Protein AF-A0A352JEB4-F1 (afdb_monomer_lite)

Secondary structure (DSSP, 8-state):
-----HHHHHHHHHHHHHHHHHHHHHHHHHHHHHHHHHHHHTTS--HHHHHHHHHHHHHHHHHHHHHHHHHHHHHHHHHHHHHHHHHHHHHHHHHHHSSPP------PPP--------S-TTSHHHH-S-------TTS-HHHHHHHHHHHHHHHS-EEEEEE-TT--HHHHHTT-EEE--HHHHHHHHHHHHHHHHHHHHHHHTT----SEEEEEE-SGGGGGGG-S-GGGT---

pLDDT: mean 72.13, std 14.1, range [32.28, 93.31]

Sequence (236 aa):
MVSFTRDTFHNSQILLSDKVIRYASWSSHAIFGSAIALSLASFIPSHWTSKLVNATIAPLLFVVSNRLDRLALYAEGYGSISEAQSHIQYRNWLDASLQPPKKEVAIAQPEIVETPNYYDWGNISDEAVGFLICGNSGSAKSSLATWLAGHLSQSNPMAVIALDPHFNDCWKLANIKSIGKIEQIEAALNWLLGELDARCDRKGEGKPIGDHLFIICDELNASLERFKDRNVVEST

Radius of gyration: 27.94 Å; chains: 1; bounding box: 59×66×68 Å

Foldseek 3Di:
DDDQDPVNLVVLVVVLVVLCVVLVVVLVVLVVVLVVLVVVLVVDPDPVSVVVSCVVSVVSVVVSVVSVVVSVVSCVVCPVVVVVVVVVVVVVVVVVVPDDDPPPDPDPDPDPPPPPPVDPLLCCLVVDPDDDQDDDPPPCSVVVVLVNVVSNCVVFPAQEEEEALVPDCSCVVSVHHYDNDLVVSLVVLVVVVVLVVVLVVCVVVVHDSDGHYHYHYPPCVVSQVPDPDNCSVPVD

Structure (mmCIF, N/CA/C/O backbone):
data_AF-A0A352JEB4-F1
#
_entry.id   AF-A0A352JEB4-F1
#
loop_
_atom_site.group_PDB
_atom_site.id
_atom_site.type_symbol
_atom_site.label_atom_id
_atom_site.label_alt_id
_atom_site.label_comp_id
_atom_site.label_asym_id
_atom_site.label_entity_id
_atom_site.label_seq_id
_atom_site.pdbx_PDB_ins_code
_atom_site.Cartn_x
_atom_site.Cartn_y
_atom_site.Cartn_z
_atom_site.occupancy
_atom_site.B_iso_or_equiv
_atom_site.auth_seq_id
_atom_site.auth_comp_id
_atom_site.auth_asym_id
_atom_site.auth_atom_id
_atom_site.pdbx_PDB_model_num
ATOM 1 N N . MET A 1 1 ? 35.151 -21.783 7.419 1.00 32.28 1 MET A N 1
ATOM 2 C CA . MET A 1 1 ? 33.774 -22.275 7.221 1.00 32.28 1 MET A CA 1
ATOM 3 C C . MET A 1 1 ? 32.851 -21.245 7.854 1.00 32.28 1 MET A C 1
ATOM 5 O O . MET A 1 1 ? 32.839 -21.137 9.072 1.00 32.28 1 MET A O 1
ATOM 9 N N . VAL A 1 2 ? 32.232 -20.375 7.053 1.00 39.56 2 VAL A N 1
ATOM 10 C CA . VAL A 1 2 ? 31.335 -19.327 7.571 1.00 39.56 2 VAL A CA 1
ATOM 11 C C . VAL A 1 2 ? 29.958 -19.964 7.726 1.00 39.56 2 VAL A C 1
ATOM 13 O O . VAL A 1 2 ? 29.388 -20.428 6.744 1.00 39.56 2 VAL A O 1
ATOM 16 N N . SER A 1 3 ? 29.475 -20.076 8.962 1.00 35.38 3 SER A N 1
ATOM 17 C CA . SER A 1 3 ? 28.132 -20.586 9.247 1.00 35.38 3 SER A CA 1
ATOM 18 C C . SER A 1 3 ? 27.128 -19.463 9.002 1.00 35.38 3 SER A C 1
ATOM 20 O O . SER A 1 3 ? 27.145 -18.459 9.714 1.00 35.38 3 SER A O 1
ATOM 22 N N . PHE A 1 4 ? 26.295 -19.606 7.973 1.00 41.00 4 PHE A N 1
ATOM 23 C CA . PHE A 1 4 ? 25.213 -18.669 7.686 1.00 41.00 4 PHE A CA 1
ATOM 24 C C . PHE A 1 4 ? 23.949 -19.122 8.430 1.00 41.00 4 PHE A C 1
ATOM 26 O O . PHE A 1 4 ? 23.370 -20.163 8.128 1.00 41.00 4 PHE A O 1
ATOM 33 N N . THR A 1 5 ? 23.529 -18.349 9.429 1.00 48.03 5 THR A N 1
ATOM 34 C CA . THR A 1 5 ? 22.202 -18.448 10.057 1.00 48.03 5 THR A CA 1
ATOM 35 C C . THR A 1 5 ? 21.096 -18.067 9.060 1.00 48.03 5 THR A C 1
ATOM 37 O O . THR A 1 5 ? 21.354 -17.382 8.071 1.00 48.03 5 THR A O 1
ATOM 40 N N . ARG A 1 6 ? 19.843 -18.472 9.314 1.00 48.34 6 ARG A N 1
ATOM 41 C CA . ARG A 1 6 ? 18.689 -18.209 8.428 1.00 48.34 6 ARG A CA 1
ATOM 42 C C . ARG A 1 6 ? 18.573 -16.730 8.010 1.00 48.34 6 ARG A C 1
ATOM 44 O O . ARG A 1 6 ? 18.382 -16.448 6.830 1.00 48.34 6 ARG A O 1
ATOM 51 N N . ASP A 1 7 ? 18.815 -15.799 8.931 1.00 47.25 7 ASP A N 1
ATOM 52 C CA . ASP A 1 7 ? 18.762 -14.353 8.658 1.00 47.25 7 ASP A CA 1
ATOM 53 C C . ASP A 1 7 ? 19.943 -13.853 7.813 1.00 47.25 7 ASP A C 1
ATOM 55 O O . ASP A 1 7 ? 19.796 -12.975 6.961 1.00 47.25 7 ASP A O 1
ATOM 59 N N . THR A 1 8 ? 21.129 -14.440 7.990 1.00 47.59 8 THR A N 1
ATOM 60 C CA . THR A 1 8 ? 22.311 -14.076 7.189 1.00 47.59 8 THR A CA 1
ATOM 61 C C . THR A 1 8 ? 22.254 -14.668 5.781 1.00 47.59 8 THR A C 1
ATOM 63 O O . THR A 1 8 ? 22.786 -14.068 4.846 1.00 47.59 8 THR A O 1
ATOM 66 N N . PHE A 1 9 ? 21.549 -15.786 5.590 1.00 50.25 9 PHE A N 1
ATOM 67 C CA . PHE A 1 9 ? 21.306 -16.379 4.276 1.00 50.25 9 PHE A CA 1
ATOM 68 C C . PHE A 1 9 ? 20.338 -15.542 3.424 1.00 50.25 9 PHE A C 1
ATOM 70 O O . PHE A 1 9 ? 20.635 -15.236 2.271 1.00 50.25 9 PHE A O 1
ATOM 77 N N . HIS A 1 10 ? 19.216 -15.091 3.994 1.00 52.16 10 HIS A N 1
ATOM 78 C CA . HIS A 1 10 ? 18.261 -14.256 3.258 1.00 52.16 10 HIS A CA 1
ATOM 79 C C . HIS A 1 10 ? 18.851 -12.886 2.890 1.00 52.16 10 HIS A C 1
ATOM 81 O O . HIS A 1 10 ? 18.748 -12.462 1.739 1.00 52.16 10 HIS A O 1
ATOM 87 N N . ASN A 1 11 ? 19.558 -12.235 3.820 1.00 50.84 11 ASN A N 1
ATOM 88 C CA . ASN A 1 11 ? 20.219 -10.955 3.550 1.00 50.84 11 ASN A CA 1
ATOM 89 C C . ASN A 1 11 ? 21.312 -11.070 2.480 1.00 50.84 11 ASN A C 1
ATOM 91 O O . ASN A 1 11 ? 21.471 -10.172 1.654 1.00 50.84 11 ASN A O 1
ATOM 95 N N . SER A 1 12 ? 22.052 -12.178 2.453 1.00 52.31 12 SER A N 1
ATOM 96 C CA . SER A 1 12 ? 23.093 -12.391 1.447 1.00 52.31 12 SER A CA 1
ATOM 97 C C . SER A 1 12 ? 22.532 -12.726 0.061 1.00 52.31 12 SER A C 1
ATOM 99 O O . SER A 1 12 ? 23.064 -12.218 -0.925 1.00 52.31 12 SER A O 1
ATOM 101 N N . GLN A 1 13 ? 21.418 -13.462 -0.035 1.00 58.03 13 GLN A N 1
ATOM 102 C CA . GLN A 1 13 ? 20.702 -13.664 -1.302 1.00 58.03 13 GLN A CA 1
ATOM 103 C C . GLN A 1 13 ? 20.102 -12.365 -1.855 1.00 58.03 13 GLN A C 1
ATOM 105 O O . GLN A 1 13 ? 20.226 -12.106 -3.052 1.00 58.03 13 GLN A O 1
ATOM 110 N N . ILE A 1 14 ? 19.509 -11.525 -0.998 1.00 55.69 14 ILE A N 1
ATOM 111 C CA . ILE A 1 14 ? 18.975 -10.215 -1.402 1.00 55.69 14 ILE A CA 1
ATOM 112 C C . ILE A 1 14 ? 20.111 -9.333 -1.920 1.00 55.69 14 ILE A C 1
ATOM 114 O O . ILE A 1 14 ? 20.025 -8.821 -3.031 1.00 55.69 14 ILE A O 1
ATOM 118 N N . LEU A 1 15 ? 21.221 -9.228 -1.180 1.00 56.16 15 LEU A N 1
ATOM 119 C CA . LEU A 1 15 ? 22.397 -8.459 -1.601 1.00 56.16 15 LEU A CA 1
ATOM 120 C C . LEU A 1 15 ? 23.016 -8.977 -2.904 1.00 56.16 15 LEU A C 1
ATOM 122 O O . LEU A 1 15 ? 23.561 -8.185 -3.677 1.00 56.16 15 LEU A O 1
ATOM 126 N N . LEU A 1 16 ? 22.957 -10.286 -3.150 1.00 61.88 16 LEU A N 1
ATOM 127 C CA . LEU A 1 16 ? 23.446 -10.884 -4.385 1.00 61.88 16 LEU A CA 1
ATOM 128 C C . LEU A 1 16 ? 22.520 -10.570 -5.560 1.00 61.88 16 LEU A C 1
ATOM 130 O O . LEU A 1 16 ? 23.010 -10.114 -6.588 1.00 61.88 16 LEU A O 1
ATOM 134 N N . SER A 1 17 ? 21.204 -10.716 -5.386 1.00 61.94 17 SER A N 1
ATOM 135 C CA . SER A 1 17 ? 20.195 -10.326 -6.380 1.00 61.94 17 SER A CA 1
ATOM 136 C C . SER A 1 17 ? 20.317 -8.845 -6.747 1.00 61.94 17 SER A C 1
ATOM 138 O O . SER A 1 17 ? 20.396 -8.494 -7.922 1.00 61.94 17 SER A O 1
ATOM 140 N N . ASP A 1 18 ? 20.439 -7.974 -5.746 1.00 59.00 18 ASP A N 1
ATOM 141 C CA . ASP A 1 18 ? 20.546 -6.528 -5.935 1.00 59.00 18 ASP A CA 1
ATOM 142 C C . ASP A 1 18 ? 21.834 -6.127 -6.662 1.00 59.00 18 ASP A C 1
ATOM 144 O O . ASP A 1 18 ? 21.826 -5.282 -7.562 1.00 59.00 18 ASP A O 1
ATOM 148 N N . LYS A 1 19 ? 22.963 -6.754 -6.303 1.00 63.53 19 LYS A N 1
ATOM 149 C CA . LYS A 1 19 ? 24.231 -6.550 -7.012 1.00 63.53 19 LYS A CA 1
ATOM 150 C C . LYS A 1 19 ? 24.129 -7.056 -8.447 1.00 63.53 19 LYS A C 1
ATOM 152 O O . LYS A 1 19 ? 24.504 -6.320 -9.355 1.00 63.53 19 LYS A O 1
ATOM 157 N N . VAL A 1 20 ? 23.598 -8.258 -8.668 1.00 66.31 20 VAL A N 1
ATOM 158 C CA . VAL A 1 20 ? 23.432 -8.844 -10.008 1.00 66.31 20 VAL A CA 1
ATOM 159 C C . VAL A 1 20 ? 22.584 -7.938 -10.899 1.00 66.31 20 VAL A C 1
ATOM 161 O O . VAL A 1 20 ? 23.016 -7.635 -12.007 1.00 66.31 20 VAL A O 1
ATOM 164 N N . ILE A 1 21 ? 21.453 -7.418 -10.413 1.00 60.81 21 ILE A N 1
ATOM 165 C CA . ILE A 1 21 ? 20.590 -6.501 -11.175 1.00 60.81 21 ILE A CA 1
ATOM 166 C C . ILE A 1 21 ? 21.334 -5.208 -11.533 1.00 60.81 21 ILE A C 1
ATOM 168 O O . ILE A 1 21 ? 21.338 -4.794 -12.696 1.00 60.81 21 ILE A O 1
ATOM 172 N N . ARG A 1 22 ? 22.020 -4.581 -10.566 1.00 66.06 22 ARG A N 1
ATOM 173 C CA . ARG A 1 22 ? 22.788 -3.347 -10.816 1.00 66.06 22 ARG A CA 1
ATOM 174 C C . ARG A 1 22 ? 23.898 -3.562 -11.840 1.00 66.06 22 ARG A C 1
ATOM 176 O O . ARG A 1 22 ? 24.074 -2.741 -12.740 1.00 66.06 22 ARG A O 1
ATOM 183 N N . TYR A 1 23 ? 24.642 -4.657 -11.727 1.00 68.00 23 TYR A N 1
ATOM 184 C CA . TYR A 1 23 ? 25.730 -4.955 -12.650 1.00 68.00 23 TYR A CA 1
ATOM 185 C C . TYR A 1 23 ? 25.236 -5.413 -14.025 1.00 68.00 23 TYR A C 1
ATOM 187 O O . TYR A 1 23 ? 25.851 -5.031 -15.019 1.00 68.00 23 TYR A O 1
ATOM 195 N N . ALA A 1 24 ? 24.126 -6.150 -14.114 1.00 66.12 24 ALA A N 1
ATOM 196 C CA . ALA A 1 24 ? 23.488 -6.505 -15.382 1.00 66.12 24 ALA A CA 1
ATOM 197 C C . ALA A 1 24 ? 23.002 -5.253 -16.123 1.00 66.12 24 ALA A C 1
ATOM 199 O O . ALA A 1 24 ? 23.299 -5.081 -17.305 1.00 66.12 24 ALA A O 1
ATOM 200 N N . SER A 1 25 ? 22.351 -4.327 -15.411 1.00 66.88 25 SER A N 1
ATOM 201 C CA . SER A 1 25 ? 21.944 -3.035 -15.968 1.00 66.88 25 SER A CA 1
ATOM 202 C C . SER A 1 25 ? 23.154 -2.237 -16.460 1.00 66.88 25 SER A C 1
ATOM 204 O O . SER A 1 25 ? 23.194 -1.832 -17.621 1.00 66.88 25 SER A O 1
ATOM 206 N N . TRP A 1 26 ? 24.193 -2.073 -15.635 1.00 73.06 26 TRP A N 1
ATOM 207 C CA . TRP A 1 26 ? 25.394 -1.324 -16.028 1.00 73.06 26 TRP A CA 1
ATOM 208 C C . TRP A 1 26 ? 26.123 -1.948 -17.228 1.00 73.06 26 TRP A C 1
ATOM 210 O O . TRP A 1 26 ? 26.533 -1.238 -18.146 1.00 73.06 26 TRP A O 1
ATOM 220 N N . SER A 1 27 ? 26.227 -3.278 -17.259 1.00 69.06 27 SER A N 1
ATOM 221 C CA . SER A 1 27 ? 26.820 -4.020 -18.379 1.00 69.06 27 SER A CA 1
ATOM 222 C C . SER A 1 27 ? 26.005 -3.841 -19.659 1.00 69.06 27 SER A C 1
ATOM 224 O O . SER A 1 27 ? 26.581 -3.586 -20.713 1.00 69.06 27 SER A O 1
ATOM 226 N N . SER A 1 28 ? 24.672 -3.881 -19.567 1.00 67.62 28 SER A N 1
ATOM 227 C CA . SER A 1 28 ? 23.779 -3.622 -20.699 1.00 67.62 28 SER A CA 1
ATOM 228 C C . SER A 1 28 ? 23.994 -2.221 -21.275 1.00 67.62 28 SER A C 1
ATOM 230 O O . SER A 1 28 ? 24.186 -2.081 -22.480 1.00 67.62 28 SER A O 1
ATOM 232 N N . HIS A 1 29 ? 24.052 -1.186 -20.429 1.00 71.88 29 HIS A N 1
ATOM 233 C CA . HIS A 1 29 ? 24.303 0.192 -20.871 1.00 71.88 29 HIS A CA 1
ATOM 234 C C . HIS A 1 29 ? 25.683 0.350 -21.527 1.00 71.88 29 HIS A C 1
ATOM 236 O O . HIS A 1 29 ? 25.805 1.012 -22.557 1.00 71.88 29 HIS A O 1
ATOM 242 N N . ALA A 1 30 ? 26.717 -0.287 -20.970 1.00 74.75 30 ALA A N 1
ATOM 243 C CA . ALA A 1 30 ? 28.070 -0.249 -21.518 1.00 74.75 30 ALA A CA 1
ATOM 244 C C . ALA A 1 30 ? 28.173 -0.948 -22.887 1.00 74.75 30 ALA A C 1
ATOM 246 O O . ALA A 1 30 ? 28.820 -0.426 -23.798 1.00 74.75 30 ALA A O 1
ATOM 247 N N . ILE A 1 31 ? 27.504 -2.094 -23.059 1.00 72.50 31 ILE A N 1
ATOM 248 C CA . ILE A 1 31 ? 27.449 -2.828 -24.331 1.00 72.50 31 ILE A CA 1
ATOM 249 C C . ILE A 1 31 ? 26.674 -2.019 -25.376 1.00 72.50 31 ILE A C 1
ATOM 251 O O . ILE A 1 31 ? 27.163 -1.838 -26.490 1.00 72.50 31 ILE A O 1
ATOM 255 N N . PHE A 1 32 ? 25.508 -1.473 -25.017 1.00 70.81 32 PHE A N 1
ATOM 256 C CA . PHE A 1 32 ? 24.687 -0.675 -25.932 1.00 70.81 32 PHE A CA 1
ATOM 257 C C . PHE A 1 32 ? 25.396 0.614 -26.364 1.00 70.81 32 PHE A C 1
ATOM 259 O O . PHE A 1 32 ? 25.430 0.938 -27.549 1.00 70.81 32 PHE A O 1
ATOM 266 N N . GLY A 1 33 ? 26.028 1.319 -25.421 1.00 72.50 33 GLY A N 1
ATOM 267 C CA . GLY A 1 33 ? 26.820 2.514 -25.714 1.00 72.50 33 GLY A CA 1
ATOM 268 C C . GLY A 1 33 ? 28.013 2.214 -26.621 1.00 72.50 33 GLY A C 1
ATOM 269 O O . GLY A 1 33 ? 28.273 2.956 -27.568 1.00 72.50 33 GLY A O 1
ATOM 270 N N . SER A 1 34 ? 28.687 1.083 -26.393 1.00 71.56 34 SER A N 1
ATOM 271 C CA . SER A 1 34 ? 29.777 0.619 -27.258 1.00 71.56 34 SER A CA 1
ATOM 272 C C . SER A 1 34 ? 29.285 0.278 -28.665 1.00 71.56 34 SER A C 1
ATOM 274 O O . SER A 1 34 ? 29.921 0.669 -29.638 1.00 71.56 34 SER A O 1
ATOM 276 N N . ALA A 1 35 ? 28.133 -0.386 -28.796 1.00 69.19 35 ALA A N 1
ATOM 277 C CA . ALA A 1 35 ? 27.533 -0.716 -30.089 1.00 69.19 35 ALA A CA 1
ATOM 278 C C . ALA A 1 35 ? 27.126 0.539 -30.883 1.00 69.19 35 ALA A C 1
ATOM 280 O O . ALA A 1 35 ? 27.392 0.618 -32.082 1.00 69.19 35 ALA A O 1
ATOM 281 N N . ILE A 1 36 ? 26.558 1.550 -30.216 1.00 71.81 36 ILE A N 1
ATOM 282 C CA . ILE A 1 36 ? 26.237 2.847 -30.833 1.00 71.81 36 ILE A CA 1
ATOM 283 C C . ILE A 1 36 ? 27.518 3.555 -31.292 1.00 71.81 36 ILE A C 1
ATOM 285 O O . ILE A 1 36 ? 27.578 4.033 -32.423 1.00 71.81 36 ILE A O 1
ATOM 289 N N . ALA A 1 37 ? 28.565 3.581 -30.462 1.00 70.38 37 ALA A N 1
ATOM 290 C CA . ALA A 1 37 ? 29.847 4.185 -30.824 1.00 70.38 37 ALA A CA 1
ATOM 291 C C . ALA A 1 37 ? 30.505 3.484 -32.028 1.00 70.38 37 ALA A C 1
ATOM 293 O O . ALA A 1 37 ? 31.003 4.155 -32.931 1.00 70.38 37 ALA A O 1
ATOM 294 N N . LEU A 1 38 ? 30.444 2.149 -32.087 1.00 70.31 38 LEU A N 1
ATOM 295 C CA . LEU A 1 38 ? 30.903 1.351 -33.231 1.00 70.31 38 LEU A CA 1
ATOM 296 C C . LEU A 1 38 ? 30.079 1.631 -34.496 1.00 70.31 38 LEU A C 1
ATOM 298 O O . LEU A 1 38 ? 30.645 1.761 -35.581 1.00 70.31 38 LEU A O 1
ATOM 302 N N . SER A 1 39 ? 28.760 1.782 -34.354 1.00 66.88 39 SER A N 1
ATOM 303 C CA . SER A 1 39 ? 27.868 2.125 -35.462 1.00 66.88 39 SER A CA 1
ATOM 304 C C . SER A 1 39 ? 28.059 3.556 -35.960 1.00 66.88 39 SER A C 1
ATOM 306 O O . SER A 1 39 ? 27.856 3.803 -37.137 1.00 66.88 39 SER A O 1
ATOM 308 N N . LEU A 1 40 ? 28.432 4.511 -35.108 1.00 65.56 40 LEU A N 1
ATOM 309 C CA . LEU A 1 40 ? 28.754 5.879 -35.532 1.00 65.56 40 LEU A CA 1
ATOM 310 C C . LEU A 1 40 ? 30.132 5.944 -36.205 1.00 65.56 40 LEU A C 1
ATOM 312 O O . LEU A 1 40 ? 30.333 6.706 -37.150 1.00 65.56 40 LEU A O 1
ATOM 316 N N . ALA A 1 41 ? 31.069 5.102 -35.762 1.00 65.94 41 ALA A N 1
ATOM 317 C CA . ALA A 1 41 ? 32.399 4.992 -36.347 1.00 65.94 41 ALA A CA 1
ATOM 318 C C . ALA A 1 41 ? 32.386 4.457 -37.787 1.00 65.94 41 ALA A C 1
ATOM 320 O O . ALA A 1 41 ? 33.273 4.806 -38.563 1.00 65.94 41 ALA A O 1
ATOM 321 N N . SER A 1 42 ? 31.392 3.645 -38.168 1.00 65.00 42 SER A N 1
ATOM 322 C CA . SER A 1 42 ? 31.253 3.138 -39.540 1.00 65.00 42 SER A CA 1
ATOM 323 C C . SER A 1 42 ? 30.741 4.187 -40.537 1.00 65.00 42 SER A C 1
ATOM 325 O O . SER A 1 42 ? 30.975 4.033 -41.734 1.00 65.00 42 SER A O 1
ATOM 327 N N . PHE A 1 43 ? 30.116 5.278 -40.070 1.00 64.12 43 PHE A N 1
ATOM 328 C CA . PHE A 1 43 ? 29.681 6.397 -40.920 1.00 64.12 43 PHE A CA 1
ATOM 329 C C . PHE A 1 43 ? 30.782 7.435 -41.191 1.00 64.12 43 PHE A C 1
ATOM 331 O O . PHE A 1 43 ? 30.658 8.219 -42.130 1.00 64.12 43 PHE A O 1
ATOM 338 N N . ILE A 1 44 ? 31.865 7.450 -40.403 1.00 64.44 44 ILE A N 1
ATOM 339 C CA . ILE A 1 44 ? 32.984 8.391 -40.560 1.00 64.44 44 ILE A CA 1
ATOM 340 C C . ILE A 1 44 ? 34.221 7.599 -41.009 1.00 64.44 44 ILE A C 1
ATOM 342 O O . ILE A 1 44 ? 34.925 7.046 -40.159 1.00 64.44 44 ILE A O 1
ATOM 346 N N . PRO A 1 45 ? 34.530 7.538 -42.319 1.00 58.78 45 PRO A N 1
ATOM 347 C CA . PRO A 1 45 ? 35.621 6.730 -42.852 1.00 58.78 45 PRO A CA 1
ATOM 348 C C . PRO A 1 45 ? 36.965 7.413 -42.575 1.00 58.78 45 PRO A C 1
ATOM 350 O O . PRO A 1 45 ? 37.595 8.009 -43.444 1.00 58.78 45 PRO A O 1
ATOM 353 N N . SER A 1 46 ? 37.413 7.350 -41.326 1.00 69.69 46 SER A N 1
ATOM 354 C CA . SER A 1 46 ? 38.750 7.757 -40.924 1.00 69.69 46 SER A CA 1
ATOM 355 C C . SER A 1 46 ? 39.366 6.655 -40.072 1.00 69.69 46 SER A C 1
ATOM 357 O O . SER A 1 46 ? 38.817 6.190 -39.071 1.00 69.69 46 SER A O 1
ATOM 359 N N . HIS A 1 47 ? 40.555 6.230 -40.488 1.00 69.00 47 HIS A N 1
ATOM 360 C CA . HIS A 1 47 ? 41.365 5.242 -39.784 1.00 69.00 47 HIS A CA 1
ATOM 361 C C . HIS A 1 47 ? 41.739 5.702 -38.363 1.00 69.00 47 HIS A C 1
ATOM 363 O O . HIS A 1 47 ? 42.026 4.866 -37.508 1.00 69.00 47 HIS A O 1
ATOM 369 N N . TRP A 1 48 ? 41.698 7.011 -38.087 1.00 63.34 48 TRP A N 1
ATOM 370 C CA . TRP A 1 48 ? 41.866 7.559 -36.741 1.00 63.34 48 TRP A CA 1
ATOM 371 C C . TRP A 1 48 ? 40.621 7.360 -35.883 1.00 63.34 48 TRP A C 1
ATOM 373 O O . TRP A 1 48 ? 40.757 6.968 -34.729 1.00 63.34 48 TRP A O 1
ATOM 383 N N . THR A 1 49 ? 39.421 7.541 -36.438 1.00 65.25 49 THR A N 1
ATOM 384 C CA . THR A 1 49 ? 38.157 7.336 -35.713 1.00 65.25 49 THR A CA 1
ATOM 385 C C . THR A 1 49 ? 38.003 5.877 -35.294 1.00 65.25 49 THR A C 1
ATOM 387 O O . THR A 1 49 ? 37.701 5.601 -34.139 1.00 65.25 49 THR A O 1
ATOM 390 N N . SER A 1 50 ? 38.314 4.934 -36.190 1.00 65.31 50 SER A N 1
ATOM 391 C CA . SER A 1 50 ? 38.296 3.498 -35.875 1.00 65.31 50 SER A CA 1
ATOM 392 C C . SER A 1 50 ? 39.311 3.120 -34.783 1.00 65.31 50 SER A C 1
ATOM 394 O O . SER A 1 50 ? 38.976 2.377 -33.862 1.00 65.31 50 SER A O 1
ATOM 396 N N . LYS A 1 51 ? 40.531 3.680 -34.818 1.00 67.38 51 LYS A N 1
ATOM 397 C CA . LYS A 1 51 ? 41.540 3.461 -33.765 1.00 67.38 51 LYS A CA 1
ATOM 398 C C . LYS A 1 51 ? 41.110 4.033 -32.414 1.00 67.38 51 LYS A C 1
ATOM 400 O O . LYS A 1 51 ? 41.324 3.381 -31.398 1.00 67.38 51 LYS A O 1
ATOM 405 N N . LEU A 1 52 ? 40.500 5.217 -32.401 1.00 67.56 52 LEU A N 1
ATOM 406 C CA . LEU A 1 52 ? 40.056 5.896 -31.181 1.00 67.56 52 LEU A CA 1
ATOM 407 C C . LEU A 1 52 ? 38.863 5.169 -30.544 1.00 67.56 52 LEU A C 1
ATOM 409 O O . LEU A 1 52 ? 38.835 4.974 -29.336 1.00 67.56 52 LEU A O 1
ATOM 413 N N . VAL A 1 53 ? 37.935 4.681 -31.368 1.00 67.69 53 VAL A N 1
ATOM 414 C CA . VAL A 1 53 ? 36.782 3.874 -30.941 1.00 67.69 53 VAL A CA 1
ATOM 415 C C . VAL A 1 53 ? 37.230 2.513 -30.403 1.00 67.69 53 VAL A C 1
ATOM 417 O O . VAL A 1 53 ? 36.793 2.100 -29.335 1.00 67.69 53 VAL A O 1
ATOM 420 N N . ASN A 1 54 ? 38.177 1.841 -31.061 1.00 67.81 54 ASN A N 1
ATOM 421 C CA . ASN A 1 54 ? 38.732 0.589 -30.540 1.00 67.81 54 ASN A CA 1
ATOM 422 C C . ASN A 1 54 ? 39.539 0.800 -29.245 1.00 67.81 54 ASN A C 1
ATOM 424 O O . ASN A 1 54 ? 39.472 -0.033 -28.342 1.00 67.81 54 ASN A O 1
ATOM 428 N N . ALA A 1 55 ? 40.256 1.922 -29.122 1.00 68.31 55 ALA A N 1
ATOM 429 C CA . ALA A 1 55 ? 41.013 2.270 -27.920 1.00 68.31 55 ALA A CA 1
ATOM 430 C C . ALA A 1 55 ? 40.124 2.608 -26.711 1.00 68.31 55 ALA A C 1
ATOM 432 O O . ALA A 1 55 ? 40.586 2.476 -25.581 1.00 68.31 55 ALA A O 1
ATOM 433 N N . THR A 1 56 ? 38.868 3.020 -26.916 1.00 69.62 56 THR A N 1
ATOM 434 C CA . THR A 1 56 ? 37.920 3.330 -25.830 1.00 69.62 56 THR A CA 1
ATOM 435 C C . THR A 1 56 ? 36.979 2.170 -25.513 1.00 69.62 56 THR A C 1
ATOM 437 O O . THR A 1 56 ? 36.696 1.920 -24.341 1.00 69.62 56 THR A O 1
ATOM 440 N N . ILE A 1 57 ? 36.541 1.413 -26.521 1.00 73.25 57 ILE A N 1
ATOM 441 C CA . ILE A 1 57 ? 35.627 0.279 -26.341 1.00 73.25 57 ILE A CA 1
ATOM 442 C C . ILE A 1 57 ? 36.338 -0.923 -25.709 1.00 73.25 57 ILE A C 1
ATOM 444 O O . ILE A 1 57 ? 35.772 -1.563 -24.824 1.00 73.25 57 ILE A O 1
ATOM 448 N N . ALA A 1 58 ? 37.582 -1.225 -26.097 1.00 66.88 58 ALA A N 1
ATOM 449 C CA . ALA A 1 58 ? 38.287 -2.396 -25.570 1.00 66.88 58 ALA A CA 1
ATOM 450 C C . ALA A 1 58 ? 38.541 -2.333 -24.043 1.00 66.88 58 ALA A C 1
ATOM 452 O O . ALA A 1 58 ? 38.249 -3.320 -23.363 1.00 66.88 58 ALA A O 1
ATOM 453 N N . PRO A 1 59 ? 38.987 -1.203 -23.452 1.00 73.56 59 PRO A N 1
ATOM 454 C CA . PRO A 1 59 ? 39.091 -1.074 -21.998 1.00 73.56 59 PRO A CA 1
ATOM 455 C C . PRO A 1 59 ? 37.733 -1.133 -21.297 1.00 73.56 59 PRO A C 1
ATOM 457 O O . PRO A 1 59 ? 37.627 -1.714 -20.219 1.00 73.56 59 PRO A O 1
ATOM 460 N N . LEU A 1 60 ? 36.685 -0.561 -21.902 1.00 73.44 60 LEU A N 1
ATOM 461 C CA . LEU A 1 60 ? 35.338 -0.569 -21.332 1.00 73.44 60 LEU A CA 1
ATOM 462 C C . LEU A 1 60 ? 34.785 -1.999 -21.248 1.00 73.44 60 LEU A C 1
ATOM 464 O O . LEU A 1 60 ? 34.333 -2.422 -20.185 1.00 73.44 60 LEU A O 1
ATOM 468 N N . LEU A 1 61 ? 34.887 -2.765 -22.338 1.00 72.69 61 LEU A N 1
ATOM 469 C CA . LEU A 1 61 ? 34.478 -4.169 -22.381 1.00 72.69 61 LEU A CA 1
ATOM 470 C C . LEU A 1 61 ? 35.306 -5.030 -21.422 1.00 72.69 61 LEU A C 1
ATOM 472 O O . LEU A 1 61 ? 34.749 -5.894 -20.750 1.00 72.69 61 LEU A O 1
ATOM 476 N N . PHE A 1 62 ? 36.607 -4.759 -21.286 1.00 73.75 62 PHE A N 1
ATOM 477 C CA . PHE A 1 62 ? 37.458 -5.446 -20.314 1.00 73.75 62 PHE A CA 1
ATOM 478 C C . PHE A 1 62 ? 37.026 -5.174 -18.864 1.00 73.75 62 PHE A C 1
ATOM 480 O O . PHE A 1 62 ? 36.946 -6.096 -18.052 1.00 73.75 62 PHE A O 1
ATOM 487 N N . VAL A 1 63 ? 36.694 -3.924 -18.525 1.00 75.31 63 VAL A N 1
ATOM 488 C CA . VAL A 1 63 ? 36.195 -3.555 -17.188 1.00 75.31 63 VAL A CA 1
ATOM 489 C C . VAL A 1 63 ? 34.842 -4.205 -16.898 1.00 75.31 63 VAL A C 1
ATOM 491 O O . VAL A 1 63 ? 34.626 -4.682 -15.782 1.00 75.31 63 VAL A O 1
ATOM 494 N N . VAL A 1 64 ? 33.945 -4.251 -17.888 1.00 74.62 64 VAL A N 1
ATOM 495 C CA . VAL A 1 64 ? 32.652 -4.944 -17.780 1.00 74.62 64 VAL A CA 1
ATOM 496 C C . VAL A 1 64 ? 32.865 -6.445 -17.566 1.00 74.62 64 VAL A C 1
ATOM 498 O O . VAL A 1 64 ? 32.325 -6.991 -16.608 1.00 74.62 64 VAL A O 1
ATOM 501 N N . SER A 1 65 ? 33.716 -7.087 -18.373 1.00 71.94 65 SER A N 1
ATOM 502 C CA . SER A 1 65 ? 34.040 -8.516 -18.252 1.00 71.94 65 SER A CA 1
ATOM 503 C C . SER A 1 65 ? 34.611 -8.855 -16.876 1.00 71.94 65 SER A C 1
ATOM 505 O O . SER A 1 65 ? 34.085 -9.719 -16.188 1.00 71.94 65 SER A O 1
ATOM 507 N N . ASN A 1 66 ? 35.615 -8.109 -16.405 1.00 73.44 66 ASN A N 1
ATOM 508 C CA . ASN A 1 66 ? 36.238 -8.347 -15.099 1.00 73.44 66 ASN A CA 1
ATOM 509 C C . ASN A 1 66 ? 35.245 -8.157 -13.933 1.00 73.44 66 ASN A C 1
ATOM 511 O O . ASN A 1 66 ? 35.325 -8.833 -12.907 1.00 73.44 66 ASN A O 1
ATOM 515 N N . ARG A 1 67 ? 34.279 -7.238 -14.066 1.00 72.50 67 ARG A N 1
ATOM 516 C CA . ARG A 1 67 ? 33.212 -7.078 -13.067 1.00 72.50 67 ARG A CA 1
ATOM 517 C C . ARG A 1 67 ? 32.208 -8.230 -13.097 1.00 72.50 67 ARG A C 1
ATOM 519 O O . ARG A 1 67 ? 31.788 -8.657 -12.024 1.00 72.50 67 ARG A O 1
ATOM 526 N N . LEU A 1 68 ? 31.853 -8.733 -14.280 1.00 70.31 68 LEU A N 1
ATOM 527 C CA . LEU A 1 68 ? 30.987 -9.905 -14.436 1.00 70.31 68 LEU A CA 1
ATOM 528 C C . LEU A 1 68 ? 31.651 -11.177 -13.890 1.00 70.31 68 LEU A C 1
ATOM 530 O O . LEU A 1 68 ? 31.014 -11.907 -13.136 1.00 70.31 68 LEU A O 1
ATOM 534 N N . ASP A 1 69 ? 32.943 -11.380 -14.144 1.00 69.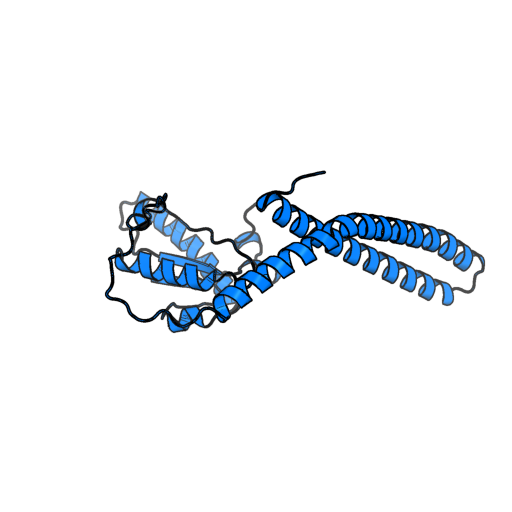75 69 ASP A N 1
ATOM 535 C CA . ASP A 1 69 ? 33.695 -12.526 -13.613 1.00 69.75 69 ASP A CA 1
ATOM 536 C C . ASP A 1 69 ? 33.765 -12.503 -12.079 1.00 69.75 69 ASP A C 1
ATOM 538 O O . ASP A 1 69 ? 33.557 -13.518 -11.413 1.00 69.75 69 ASP A O 1
ATOM 542 N N . ARG A 1 70 ? 33.972 -11.323 -11.477 1.00 69.25 70 ARG A N 1
ATOM 543 C CA . ARG A 1 70 ? 33.932 -11.169 -10.011 1.00 69.25 70 ARG A CA 1
ATOM 544 C C . ARG A 1 70 ? 32.559 -11.471 -9.414 1.00 69.25 70 ARG A C 1
ATOM 546 O O . ARG A 1 70 ? 32.490 -11.926 -8.275 1.00 69.25 70 ARG A O 1
ATOM 553 N N . LEU A 1 71 ? 31.479 -11.213 -10.149 1.00 66.94 71 LEU A N 1
ATOM 554 C CA . LEU A 1 71 ? 30.128 -11.573 -9.716 1.00 66.94 71 LEU A CA 1
ATOM 555 C C . LEU A 1 71 ? 29.868 -13.062 -9.833 1.00 66.94 71 LEU A C 1
ATOM 557 O O . LEU A 1 71 ? 29.265 -13.619 -8.922 1.00 66.94 71 LEU A O 1
ATOM 561 N N . ALA A 1 72 ? 30.340 -13.697 -10.905 1.00 64.88 72 ALA A N 1
ATOM 562 C CA . ALA A 1 72 ? 30.246 -15.141 -11.069 1.00 64.88 72 ALA A CA 1
ATOM 563 C C . ALA A 1 72 ? 30.950 -15.864 -9.909 1.00 64.88 72 ALA A C 1
ATOM 565 O O . ALA A 1 72 ? 30.340 -16.709 -9.259 1.00 64.88 72 ALA A O 1
ATOM 566 N N . LEU A 1 73 ? 32.165 -15.431 -9.553 1.00 67.38 73 LEU A N 1
ATOM 567 C CA . LEU A 1 73 ? 32.901 -15.944 -8.389 1.00 67.38 73 LEU A CA 1
ATOM 568 C C . LEU A 1 73 ? 32.176 -15.686 -7.058 1.00 67.38 73 LEU A C 1
ATOM 570 O O . LEU A 1 73 ? 32.201 -16.520 -6.157 1.00 67.38 73 LEU A O 1
ATOM 574 N N . TYR A 1 74 ? 31.516 -14.532 -6.913 1.00 66.19 74 TYR A N 1
ATOM 575 C CA . TYR A 1 74 ? 30.718 -14.238 -5.719 1.00 66.19 74 TYR A CA 1
ATOM 576 C C . TYR A 1 74 ? 29.461 -15.118 -5.637 1.00 66.19 74 TYR A C 1
ATOM 578 O O . TYR A 1 74 ? 29.081 -15.520 -4.542 1.00 66.19 74 TYR A O 1
ATOM 586 N N . ALA A 1 75 ? 28.835 -15.436 -6.774 1.00 62.47 75 ALA A N 1
ATOM 587 C CA . ALA A 1 75 ? 27.638 -16.272 -6.876 1.00 62.47 75 ALA A CA 1
ATOM 588 C C . ALA A 1 75 ? 27.916 -17.772 -6.710 1.00 62.47 75 ALA A C 1
ATOM 590 O O . ALA A 1 75 ? 27.075 -18.483 -6.158 1.00 62.47 75 ALA A O 1
ATOM 591 N N . GLU A 1 76 ? 29.099 -18.247 -7.105 1.00 61.94 76 GLU A N 1
ATOM 592 C CA . GLU A 1 76 ? 29.516 -19.650 -6.972 1.00 61.94 76 GLU A CA 1
ATOM 593 C C . GLU A 1 76 ? 29.420 -20.154 -5.517 1.00 61.94 76 GLU A C 1
ATOM 595 O O . GLU A 1 76 ? 28.978 -21.275 -5.267 1.00 61.94 76 GLU A O 1
ATOM 600 N N . GLY A 1 77 ? 29.706 -19.288 -4.536 1.00 61.59 77 GLY A N 1
ATOM 601 C CA . GLY A 1 77 ? 29.565 -19.602 -3.108 1.00 61.59 77 GLY A CA 1
ATOM 602 C C . GLY A 1 77 ? 28.122 -19.804 -2.619 1.00 61.59 77 GLY A C 1
ATOM 603 O O . GLY A 1 77 ? 27.924 -20.386 -1.555 1.00 61.59 77 GLY A O 1
ATOM 604 N N . TYR A 1 78 ? 27.117 -19.355 -3.379 1.00 59.44 78 TYR A N 1
ATOM 605 C CA . TYR A 1 78 ? 25.697 -19.443 -3.011 1.00 59.44 78 TYR A CA 1
ATOM 606 C C . TYR A 1 78 ? 24.930 -20.530 -3.768 1.00 59.44 78 TYR A C 1
ATOM 608 O O . TYR A 1 78 ? 23.885 -20.967 -3.280 1.00 59.44 78 TYR A O 1
ATOM 616 N N . GLY A 1 79 ? 25.440 -20.991 -4.916 1.00 53.88 79 GLY A N 1
ATOM 617 C CA . GLY A 1 79 ? 24.802 -22.038 -5.723 1.00 53.88 79 GLY A CA 1
ATOM 618 C C . GLY A 1 79 ? 24.561 -23.318 -4.920 1.00 53.88 79 GLY A C 1
ATOM 619 O O . GLY A 1 79 ? 23.418 -23.754 -4.782 1.00 53.88 79 GLY A O 1
ATOM 620 N N . SER A 1 80 ? 25.606 -23.830 -4.265 1.00 58.12 80 SER A N 1
ATOM 621 C CA . SER A 1 80 ? 25.544 -25.057 -3.453 1.00 58.12 80 SER A CA 1
ATOM 622 C C . SER A 1 80 ? 24.610 -24.953 -2.240 1.00 58.12 80 SER A C 1
ATOM 624 O O . SER A 1 80 ? 23.994 -25.939 -1.836 1.00 58.12 80 SER A O 1
ATOM 626 N N . ILE A 1 81 ? 24.461 -23.756 -1.665 1.00 58.44 81 ILE A N 1
ATOM 627 C CA . ILE A 1 81 ? 23.597 -23.524 -0.501 1.00 58.44 81 ILE A CA 1
ATOM 628 C C . ILE A 1 81 ? 22.131 -23.400 -0.935 1.00 58.44 81 ILE A C 1
ATOM 630 O O . ILE A 1 81 ? 21.241 -23.906 -0.248 1.00 58.44 81 ILE A O 1
ATOM 634 N N . SER A 1 82 ? 21.871 -22.768 -2.084 1.00 55.22 82 SER A N 1
ATOM 635 C CA . SER A 1 82 ? 20.521 -22.664 -2.647 1.00 55.22 82 SER A CA 1
ATOM 636 C C . SER A 1 82 ? 19.956 -24.032 -3.035 1.00 55.22 82 SER A C 1
ATOM 638 O O . SER A 1 82 ? 18.825 -24.350 -2.666 1.00 55.22 82 SER A O 1
ATOM 640 N N . GLU A 1 83 ? 20.769 -24.887 -3.665 1.00 56.50 83 GLU A N 1
ATOM 641 C CA . GLU A 1 83 ? 20.394 -26.263 -3.987 1.00 56.50 83 GLU A CA 1
ATOM 642 C C . GLU A 1 83 ? 20.116 -27.056 -2.707 1.00 56.50 83 GLU A C 1
ATOM 644 O O . GLU A 1 83 ? 19.028 -27.615 -2.559 1.00 56.50 83 GLU A O 1
ATOM 649 N N . ALA A 1 84 ? 21.025 -27.020 -1.726 1.00 61.56 84 ALA A N 1
ATOM 650 C CA . ALA A 1 84 ? 20.855 -27.733 -0.460 1.00 61.56 84 ALA A CA 1
ATOM 651 C C . ALA A 1 84 ? 19.574 -27.324 0.294 1.00 61.56 84 ALA A C 1
ATOM 653 O O . ALA A 1 84 ? 18.840 -28.189 0.776 1.00 61.56 84 ALA A O 1
ATOM 654 N N . GLN A 1 85 ? 19.260 -26.026 0.370 1.00 62.34 85 GLN A N 1
ATOM 655 C CA . GLN A 1 85 ? 18.029 -25.564 1.020 1.00 62.34 85 GLN A CA 1
ATOM 656 C C . GLN A 1 85 ? 16.768 -25.910 0.222 1.00 62.34 85 GLN A C 1
ATOM 658 O O . GLN A 1 85 ? 15.766 -26.300 0.825 1.00 62.34 85 GLN A O 1
ATOM 663 N N . SER A 1 86 ? 16.813 -25.826 -1.110 1.00 53.47 86 SER A N 1
ATOM 664 C CA . SER A 1 86 ? 15.683 -26.214 -1.964 1.00 53.47 86 SER A CA 1
ATOM 665 C C . SER A 1 86 ? 15.355 -27.707 -1.833 1.00 53.47 86 SER A C 1
ATOM 667 O O . SER A 1 86 ? 14.187 -28.069 -1.692 1.00 53.47 86 SER A O 1
ATOM 669 N N . HIS A 1 87 ? 16.375 -28.570 -1.748 1.00 63.12 87 HIS A N 1
ATOM 670 C CA . HIS A 1 87 ? 16.203 -30.001 -1.506 1.00 63.12 87 HIS A CA 1
ATOM 671 C C . HIS A 1 87 ? 15.597 -30.289 -0.128 1.00 63.12 87 HIS A C 1
ATOM 673 O O . HIS A 1 87 ? 14.731 -31.156 -0.018 1.00 63.12 87 HIS A O 1
ATOM 679 N N . ILE A 1 88 ? 15.991 -29.548 0.915 1.00 68.38 88 ILE A N 1
ATOM 680 C CA . ILE A 1 88 ? 15.411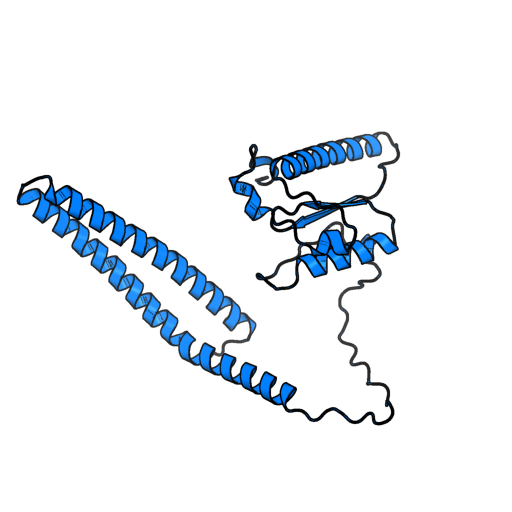 -29.683 2.262 1.00 68.38 88 ILE A CA 1
ATOM 681 C C . ILE A 1 88 ? 13.932 -29.278 2.265 1.00 68.38 88 ILE A C 1
ATOM 683 O O . ILE A 1 88 ? 13.099 -29.995 2.817 1.00 68.38 88 ILE A O 1
ATOM 687 N N . GLN A 1 89 ? 13.584 -28.156 1.630 1.00 64.06 89 GLN A N 1
ATOM 688 C CA . GLN A 1 89 ? 12.196 -27.694 1.557 1.00 64.06 89 GLN A CA 1
ATOM 689 C C . GLN A 1 89 ? 11.315 -28.645 0.742 1.00 64.06 89 GLN A C 1
ATOM 691 O O . GLN A 1 89 ? 10.217 -28.986 1.182 1.00 64.06 89 GLN A O 1
ATOM 696 N N . TYR A 1 90 ? 11.813 -29.128 -0.398 1.00 57.28 90 TYR A N 1
ATOM 697 C CA . TYR A 1 90 ? 11.113 -30.114 -1.217 1.00 57.28 90 TYR A CA 1
ATOM 698 C C . TYR A 1 90 ? 10.907 -31.436 -0.467 1.00 57.28 90 TYR A C 1
ATOM 700 O O . TYR A 1 90 ? 9.819 -32.006 -0.516 1.00 57.28 90 TYR A O 1
ATOM 708 N N . ARG A 1 91 ? 11.910 -31.891 0.299 1.00 68.94 91 ARG A N 1
ATOM 709 C CA . ARG A 1 91 ? 11.784 -33.078 1.155 1.00 68.94 91 ARG A CA 1
ATOM 710 C C . ARG A 1 91 ? 10.713 -32.896 2.229 1.00 68.94 9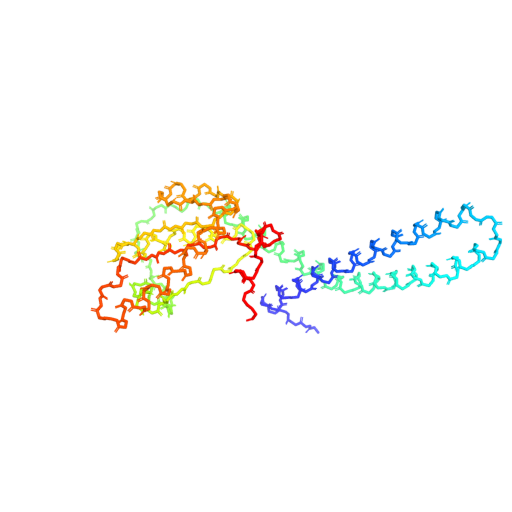1 ARG A C 1
ATOM 712 O O . ARG A 1 91 ? 9.873 -33.770 2.387 1.00 68.94 91 ARG A O 1
ATOM 719 N N . ASN A 1 92 ? 10.691 -31.750 2.907 1.00 70.75 92 ASN A N 1
ATOM 720 C CA . ASN A 1 92 ? 9.683 -31.453 3.929 1.00 70.75 92 ASN A CA 1
ATOM 721 C C . ASN A 1 92 ? 8.263 -31.387 3.346 1.00 70.75 92 ASN A C 1
ATOM 723 O O . ASN A 1 92 ? 7.312 -31.832 3.986 1.00 70.75 92 ASN A O 1
ATOM 727 N N . TRP A 1 93 ? 8.112 -30.847 2.133 1.00 73.50 93 TRP A N 1
ATOM 728 C CA . TRP A 1 93 ? 6.832 -30.837 1.426 1.00 73.50 93 TRP A CA 1
ATOM 729 C C . TRP A 1 93 ? 6.389 -32.250 1.028 1.00 73.50 93 TRP A C 1
ATOM 731 O O . TRP A 1 93 ? 5.239 -32.615 1.269 1.00 73.50 93 TRP A O 1
ATOM 741 N N . LEU A 1 94 ? 7.303 -33.069 0.493 1.00 71.69 94 LEU A N 1
ATOM 742 C CA . LEU A 1 94 ? 7.031 -34.474 0.184 1.00 71.69 94 LEU A CA 1
ATOM 743 C C . LEU A 1 94 ? 6.607 -35.244 1.436 1.00 71.69 94 LEU A C 1
ATOM 745 O O . LEU A 1 94 ? 5.568 -35.898 1.415 1.00 71.69 94 LEU A O 1
ATOM 749 N N . ASP A 1 95 ? 7.346 -35.100 2.536 1.00 76.50 95 ASP A N 1
ATOM 750 C CA . ASP A 1 95 ? 7.036 -35.745 3.813 1.00 76.50 95 ASP A CA 1
ATOM 751 C C . ASP A 1 95 ? 5.664 -35.311 4.355 1.00 76.50 95 ASP A C 1
ATOM 753 O O . ASP A 1 95 ? 4.931 -36.134 4.897 1.00 76.50 95 ASP A O 1
ATOM 757 N N . ALA A 1 96 ? 5.272 -34.045 4.180 1.00 71.56 96 ALA A N 1
ATOM 758 C CA . ALA A 1 96 ? 3.941 -33.563 4.554 1.00 71.56 96 ALA A CA 1
ATOM 759 C C . ALA A 1 96 ? 2.835 -34.106 3.631 1.00 71.56 96 ALA A C 1
ATOM 761 O O . ALA A 1 96 ? 1.749 -34.439 4.099 1.00 71.56 96 ALA A O 1
ATOM 762 N N . SER A 1 97 ? 3.109 -34.219 2.330 1.00 69.31 97 SER A N 1
ATOM 763 C CA . SER A 1 97 ? 2.147 -34.706 1.334 1.00 69.31 97 SER A CA 1
ATOM 764 C C . SER A 1 97 ? 1.922 -36.222 1.385 1.00 69.31 97 SER A C 1
ATOM 766 O O . SER A 1 97 ? 0.848 -36.698 1.027 1.00 69.31 97 SER A O 1
ATOM 768 N N . LEU A 1 98 ? 2.926 -36.977 1.843 1.00 78.31 98 LEU A N 1
ATOM 769 C CA . LEU A 1 98 ? 2.903 -38.438 1.946 1.00 78.31 98 LEU A CA 1
ATOM 770 C C . LEU A 1 98 ? 2.484 -38.932 3.336 1.00 78.31 98 LEU A C 1
ATOM 772 O O . LEU A 1 98 ? 2.379 -40.143 3.548 1.00 78.31 98 LEU A O 1
ATOM 776 N N . GLN A 1 99 ? 2.240 -38.029 4.292 1.00 69.88 99 GLN A N 1
ATOM 777 C CA . GLN A 1 99 ? 1.709 -38.423 5.591 1.00 69.88 99 GLN A CA 1
ATOM 778 C C . GLN A 1 99 ? 0.307 -39.028 5.419 1.00 69.88 99 GLN A C 1
ATOM 780 O O . GLN A 1 99 ? -0.566 -38.395 4.820 1.00 69.88 99 GLN A O 1
ATOM 785 N N . PRO A 1 100 ? 0.060 -40.246 5.942 1.00 68.50 100 PRO A N 1
ATOM 786 C CA . PRO A 1 100 ? -1.266 -40.837 5.882 1.00 68.50 100 PRO A CA 1
ATOM 787 C C . PRO A 1 100 ? -2.267 -39.928 6.612 1.00 68.50 100 PRO A C 1
ATOM 789 O O . PRO A 1 100 ? -1.905 -39.322 7.628 1.00 68.50 100 PRO A O 1
ATOM 792 N N . PRO A 1 101 ? -3.525 -39.837 6.137 1.00 59.41 101 PRO A N 1
ATOM 793 C CA . PRO A 1 101 ? -4.544 -39.034 6.798 1.00 59.41 101 PRO A CA 1
ATOM 794 C C . PRO A 1 101 ? -4.660 -39.503 8.248 1.00 59.41 101 PRO A C 1
ATOM 796 O O . PRO A 1 101 ? -4.908 -40.685 8.513 1.00 59.41 101 PRO A O 1
ATOM 799 N N . LYS A 1 102 ? -4.408 -38.587 9.190 1.00 58.28 102 LYS A N 1
ATOM 800 C CA . LYS A 1 102 ? -4.507 -38.870 10.623 1.00 58.28 102 LYS A CA 1
ATOM 801 C C . LYS A 1 102 ? -5.922 -39.379 10.892 1.00 58.28 102 LYS A C 1
ATOM 803 O O . LYS A 1 102 ? -6.881 -38.628 10.749 1.00 58.28 102 LYS A O 1
ATOM 808 N N . LYS A 1 103 ? -6.048 -40.663 11.245 1.00 53.53 103 LYS A N 1
ATOM 809 C CA . LYS A 1 103 ? -7.303 -41.219 11.758 1.00 53.53 103 LYS A CA 1
ATOM 810 C C . LYS A 1 103 ? -7.739 -40.360 12.939 1.00 53.53 103 LYS A C 1
ATOM 812 O O . LYS A 1 103 ? -6.926 -40.098 13.824 1.00 53.53 103 LYS A O 1
ATOM 817 N N . GLU A 1 104 ? -9.001 -39.949 12.928 1.00 49.50 104 GLU A N 1
ATOM 818 C CA . GLU A 1 104 ? -9.675 -39.265 14.028 1.00 49.50 104 GLU A CA 1
ATOM 819 C C . GLU A 1 104 ? -9.681 -40.182 15.259 1.00 49.50 104 GLU A C 1
ATOM 821 O O . GLU A 1 104 ? -10.594 -40.968 15.496 1.00 49.50 104 GLU A O 1
ATOM 826 N N . VAL A 1 105 ? -8.590 -40.147 16.017 1.00 50.22 105 VAL A N 1
ATOM 827 C CA . VAL A 1 105 ? -8.543 -40.658 17.381 1.00 50.22 105 VAL A CA 1
ATOM 828 C C . VAL A 1 105 ? -9.062 -39.529 18.255 1.00 50.22 105 VAL A C 1
ATOM 830 O O . VAL A 1 105 ? -8.625 -38.388 18.101 1.00 50.22 105 VAL A O 1
ATOM 833 N N . ALA A 1 106 ? -10.028 -39.860 19.115 1.00 49.66 106 ALA A N 1
ATOM 834 C CA . ALA A 1 106 ? -10.673 -38.964 20.065 1.00 49.66 106 ALA A CA 1
ATOM 835 C C . ALA A 1 106 ? -9.701 -37.899 20.591 1.00 49.66 106 ALA A C 1
ATOM 837 O O . ALA A 1 106 ? -8.630 -38.220 21.105 1.00 49.66 106 ALA A O 1
ATOM 838 N N . ILE A 1 107 ? -10.095 -36.641 20.396 1.00 49.84 107 ILE A N 1
ATOM 839 C CA . ILE A 1 107 ? -9.315 -35.434 20.647 1.00 49.84 107 ILE A CA 1
ATOM 840 C C . ILE A 1 107 ? -8.894 -35.415 22.121 1.00 49.84 107 ILE A C 1
ATOM 842 O O . ILE A 1 107 ? -9.639 -34.971 22.993 1.00 49.84 107 ILE A O 1
ATOM 846 N N . ALA A 1 108 ? -7.680 -35.886 22.404 1.00 51.25 108 ALA A N 1
ATOM 847 C CA . ALA A 1 108 ? -6.912 -35.322 23.497 1.00 51.25 108 ALA A CA 1
ATOM 848 C C . ALA A 1 108 ? -6.686 -33.856 23.116 1.00 51.25 108 ALA A C 1
ATOM 850 O O . ALA A 1 108 ? -6.184 -33.577 22.023 1.00 51.25 108 ALA A O 1
ATOM 851 N N . GLN A 1 109 ? -7.153 -32.935 23.962 1.00 48.28 109 GLN A N 1
ATOM 852 C CA . GLN A 1 109 ? -6.928 -31.505 23.769 1.00 48.28 109 GLN A CA 1
ATOM 853 C C . GLN A 1 109 ? -5.434 -31.298 23.490 1.00 48.28 109 GLN A C 1
ATOM 855 O O . GLN A 1 109 ? -4.618 -31.800 24.267 1.00 48.28 109 GLN A O 1
ATOM 860 N N . PRO A 1 110 ? -5.054 -30.648 22.377 1.00 47.75 110 PRO A N 1
ATOM 861 C CA . PRO A 1 110 ? -3.652 -30.362 22.140 1.00 47.75 110 PRO A CA 1
ATOM 862 C C . PRO A 1 110 ? -3.162 -29.507 23.309 1.00 47.75 110 PRO A C 1
ATOM 864 O O . PRO A 1 110 ? -3.807 -28.513 23.647 1.00 47.75 110 PRO A O 1
ATOM 867 N N . GLU A 1 111 ? -2.053 -29.906 23.940 1.00 48.66 111 GLU A N 1
ATOM 868 C CA . GLU A 1 111 ? -1.321 -29.010 24.831 1.00 48.66 111 GLU A CA 1
ATOM 869 C C . GLU A 1 111 ? -1.082 -27.719 24.053 1.00 48.66 111 GLU A C 1
ATOM 871 O O . GLU A 1 111 ? -0.428 -27.712 23.005 1.00 48.66 111 GLU A O 1
ATOM 876 N N . ILE A 1 112 ? -1.696 -26.642 24.537 1.00 53.25 112 ILE A N 1
ATOM 877 C CA . ILE A 1 112 ? -1.477 -25.296 24.041 1.00 53.25 112 ILE A CA 1
ATOM 878 C C . ILE A 1 112 ? -0.016 -25.013 24.366 1.00 53.25 112 ILE A C 1
ATOM 880 O O . ILE A 1 112 ? 0.329 -24.654 25.489 1.00 53.25 112 ILE A O 1
ATOM 884 N N . VAL A 1 113 ? 0.869 -25.234 23.396 1.00 50.94 113 VAL A N 1
ATOM 885 C CA . VAL A 1 113 ? 2.169 -24.580 23.414 1.00 50.94 113 VAL A CA 1
ATOM 886 C C . VAL A 1 113 ? 1.822 -23.107 23.294 1.00 50.94 113 VAL A C 1
ATOM 888 O O . VAL A 1 113 ? 1.517 -22.636 22.200 1.00 50.94 113 VAL A O 1
ATOM 891 N N . GLU A 1 114 ? 1.758 -22.413 24.430 1.00 49.50 114 GLU A N 1
ATOM 892 C CA . GLU A 1 114 ? 1.645 -20.964 24.472 1.00 49.50 114 GLU A CA 1
ATOM 893 C C . GLU A 1 114 ? 2.889 -20.419 23.778 1.00 49.50 114 GLU A C 1
ATOM 895 O O . GLU A 1 114 ? 3.937 -20.195 24.381 1.00 49.50 114 GLU A O 1
ATOM 900 N N . THR A 1 115 ? 2.807 -20.256 22.459 1.00 52.19 115 THR A N 1
ATOM 901 C CA . THR A 1 115 ? 3.679 -19.326 21.766 1.00 52.19 115 THR A CA 1
ATOM 902 C C . THR A 1 115 ? 3.461 -17.997 22.470 1.00 52.19 115 THR A C 1
ATOM 904 O O . THR A 1 115 ? 2.314 -17.537 22.472 1.00 52.19 115 THR A O 1
ATOM 907 N N . PRO A 1 116 ? 4.490 -17.408 23.103 1.00 49.66 116 PRO A N 1
ATOM 908 C CA . PRO A 1 116 ? 4.334 -16.134 23.778 1.00 49.66 116 PRO A CA 1
ATOM 909 C C . PRO A 1 116 ? 3.786 -15.141 22.758 1.00 49.66 116 PRO A C 1
ATOM 911 O O . PRO A 1 116 ? 4.447 -14.800 21.776 1.00 49.66 116 PRO A O 1
ATOM 914 N N . ASN A 1 117 ? 2.527 -14.755 22.944 1.00 55.44 117 ASN A N 1
ATOM 915 C CA . ASN A 1 117 ? 1.892 -13.761 22.108 1.00 55.44 117 ASN A CA 1
ATOM 916 C C . ASN A 1 117 ? 2.416 -12.418 22.603 1.00 55.44 117 ASN A C 1
ATOM 918 O O . ASN A 1 117 ? 1.901 -11.854 23.562 1.00 55.44 117 ASN A O 1
ATOM 922 N N . TYR A 1 118 ? 3.526 -11.971 22.018 1.00 59.94 118 TYR A N 1
ATOM 923 C CA . TYR A 1 118 ? 4.221 -10.755 22.443 1.00 59.94 118 TYR A CA 1
ATOM 924 C C . TYR A 1 118 ? 3.386 -9.481 22.248 1.00 59.94 118 TYR A C 1
ATOM 926 O O . TYR A 1 118 ? 3.762 -8.438 22.772 1.00 59.94 118 TYR A O 1
ATOM 934 N N . TYR A 1 119 ? 2.279 -9.564 21.504 1.00 61.19 119 TYR A N 1
ATOM 935 C CA . TYR A 1 119 ? 1.409 -8.441 21.185 1.00 61.19 119 TYR A CA 1
ATOM 936 C C . TYR A 1 119 ? -0.025 -8.731 21.624 1.00 61.19 119 TYR A C 1
ATOM 938 O O . TYR A 1 119 ? -0.586 -9.781 21.299 1.00 61.19 119 TYR A O 1
ATOM 946 N N . ASP A 1 120 ? -0.628 -7.778 22.333 1.00 70.38 120 ASP A N 1
ATOM 947 C CA . ASP A 1 120 ? -2.051 -7.812 22.650 1.00 70.38 120 ASP A CA 1
ATOM 948 C C . ASP A 1 120 ? -2.861 -7.331 21.440 1.00 70.38 120 ASP A C 1
ATOM 950 O O . ASP A 1 120 ? -3.259 -6.173 21.313 1.00 70.38 120 ASP A O 1
ATOM 954 N N . TRP A 1 121 ? -3.113 -8.256 20.515 1.00 72.31 121 TRP A N 1
ATOM 955 C CA . TRP A 1 121 ? -3.934 -8.001 19.330 1.00 72.31 121 TRP A CA 1
ATOM 956 C C . TRP A 1 121 ? -5.371 -7.581 19.668 1.00 72.31 121 TRP A C 1
ATOM 958 O O . TRP A 1 121 ? -6.062 -7.042 18.803 1.00 72.31 121 TRP A O 1
ATOM 968 N N . GLY A 1 122 ? -5.839 -7.827 20.897 1.00 69.50 122 GLY A N 1
ATOM 969 C CA . GLY A 1 122 ? -7.156 -7.397 21.357 1.00 69.50 122 GLY A CA 1
ATOM 970 C C . GLY A 1 122 ? -7.234 -5.892 21.604 1.00 69.50 122 GLY A C 1
ATOM 971 O O . GLY A 1 122 ? -8.288 -5.307 21.376 1.00 69.50 122 GLY A O 1
ATOM 972 N N . ASN A 1 123 ? -6.120 -5.267 21.996 1.00 70.19 123 ASN A N 1
ATOM 973 C CA . ASN A 1 123 ? -6.074 -3.865 22.419 1.00 70.19 123 ASN A CA 1
ATOM 974 C C . ASN A 1 123 ? -5.315 -2.944 21.448 1.00 70.19 123 ASN A C 1
ATOM 976 O O . ASN A 1 123 ? -4.952 -1.812 21.764 1.00 70.19 123 ASN A O 1
ATOM 980 N N . ILE A 1 124 ? -5.093 -3.425 20.226 1.00 74.25 124 ILE A N 1
ATOM 981 C CA . ILE A 1 124 ? -4.259 -2.761 19.222 1.00 74.25 124 ILE A CA 1
ATOM 982 C C . ILE A 1 124 ? -4.790 -1.383 18.791 1.00 74.25 124 ILE A C 1
ATOM 984 O O . ILE A 1 124 ? -4.018 -0.556 18.315 1.00 74.25 124 ILE A O 1
ATOM 988 N N . SER A 1 125 ? -6.092 -1.121 18.964 1.00 68.94 125 SER A N 1
ATOM 989 C CA . SER A 1 125 ? -6.712 0.172 18.647 1.00 68.94 125 SER A CA 1
ATOM 990 C C . SER A 1 125 ? -6.224 1.313 19.536 1.00 68.94 125 SER A C 1
ATOM 992 O O . SER A 1 125 ? -6.241 2.460 19.096 1.00 68.94 125 SER A O 1
ATOM 994 N N . ASP A 1 126 ? -5.795 1.002 20.761 1.00 66.94 126 ASP A N 1
ATOM 995 C CA . ASP A 1 126 ? -5.327 1.995 21.730 1.00 66.94 126 ASP A CA 1
ATOM 996 C C . ASP A 1 126 ? -3.808 2.205 21.633 1.00 66.94 126 ASP A C 1
ATOM 998 O O . ASP A 1 126 ? -3.304 3.286 21.942 1.00 66.94 126 ASP A O 1
ATOM 1002 N N . GLU A 1 127 ? -3.073 1.188 21.174 1.00 63.91 127 GLU A N 1
ATOM 1003 C CA . GLU A 1 127 ? -1.610 1.223 21.075 1.00 63.91 127 GLU A CA 1
ATOM 1004 C C . GLU A 1 127 ? -1.097 1.730 19.720 1.00 63.91 127 GLU A C 1
ATOM 1006 O O . GLU A 1 127 ? -0.057 2.393 19.660 1.00 63.91 127 GLU A O 1
ATOM 1011 N N . ALA A 1 128 ? -1.795 1.428 18.620 1.00 66.44 128 ALA A N 1
ATOM 1012 C CA . ALA A 1 128 ? -1.303 1.687 17.270 1.00 66.44 128 ALA A CA 1
ATOM 1013 C C . ALA A 1 128 ? -2.089 2.799 16.562 1.00 66.44 128 ALA A C 1
ATOM 1015 O O . ALA A 1 128 ? -3.261 2.655 16.226 1.00 66.44 128 ALA A O 1
ATOM 1016 N N . VAL A 1 129 ? -1.395 3.895 16.240 1.00 70.69 129 VAL A N 1
ATOM 1017 C CA . VAL A 1 129 ? -1.933 4.995 15.412 1.00 70.69 129 VAL A CA 1
ATOM 1018 C C . VAL A 1 129 ? -1.856 4.664 13.910 1.00 70.69 129 VAL A C 1
ATOM 1020 O O . VAL A 1 129 ? -2.559 5.262 13.098 1.00 70.69 129 VAL A O 1
ATOM 1023 N N . GLY A 1 130 ? -1.022 3.693 13.525 1.00 83.25 130 GLY A N 1
ATOM 1024 C CA . GLY A 1 130 ? -0.866 3.239 12.145 1.00 83.25 130 GLY A CA 1
ATOM 1025 C C . GLY A 1 130 ? -0.094 1.925 12.043 1.00 83.25 130 GLY A C 1
ATOM 1026 O O . GLY A 1 130 ? 0.585 1.513 12.983 1.00 83.25 130 GLY A O 1
ATOM 1027 N N . PHE A 1 131 ? -0.198 1.274 10.883 1.00 86.06 131 PHE A N 1
ATOM 1028 C CA . PHE A 1 131 ? 0.417 -0.024 10.609 1.00 86.06 131 PHE A CA 1
ATOM 1029 C C . PHE A 1 131 ? 1.312 0.060 9.380 1.00 86.06 131 PHE A C 1
ATOM 1031 O O . PHE A 1 131 ? 0.904 0.585 8.345 1.00 86.06 131 PHE A O 1
ATOM 1038 N N . LEU A 1 132 ? 2.509 -0.517 9.477 1.00 87.38 132 LEU A N 1
ATOM 1039 C CA . LEU A 1 132 ? 3.387 -0.728 8.332 1.00 87.38 132 LEU A CA 1
ATOM 1040 C C . LEU A 1 132 ? 3.455 -2.225 8.026 1.00 87.38 132 LEU A C 1
ATOM 1042 O O . LEU A 1 132 ? 3.952 -3.008 8.834 1.00 87.38 132 LEU A O 1
ATOM 1046 N N . ILE A 1 133 ? 2.950 -2.619 6.857 1.00 87.81 133 ILE A N 1
ATOM 1047 C CA . ILE A 1 133 ? 2.923 -4.018 6.418 1.00 87.81 133 ILE A CA 1
ATOM 1048 C C . ILE A 1 133 ? 3.987 -4.217 5.340 1.00 87.81 133 ILE A C 1
ATOM 1050 O O . ILE A 1 133 ? 3.835 -3.770 4.205 1.00 87.81 133 ILE A O 1
ATOM 1054 N N . CYS A 1 134 ? 5.055 -4.929 5.690 1.00 85.00 134 CYS A N 1
ATOM 1055 C CA . CYS A 1 134 ? 6.167 -5.221 4.789 1.00 85.00 134 CYS A CA 1
ATOM 1056 C C . CYS A 1 134 ? 6.166 -6.696 4.382 1.00 85.00 134 CYS A C 1
ATOM 1058 O O . CYS A 1 134 ? 5.945 -7.584 5.203 1.00 85.00 134 CYS A O 1
ATOM 1060 N N . GLY A 1 135 ? 6.460 -6.971 3.114 1.00 83.69 135 GLY A N 1
ATOM 1061 C CA . GLY A 1 135 ? 6.550 -8.336 2.607 1.00 83.69 135 GLY A CA 1
ATOM 1062 C C . GLY A 1 135 ? 6.759 -8.384 1.100 1.00 83.69 135 GLY A C 1
ATOM 1063 O O . GLY A 1 135 ? 6.447 -7.4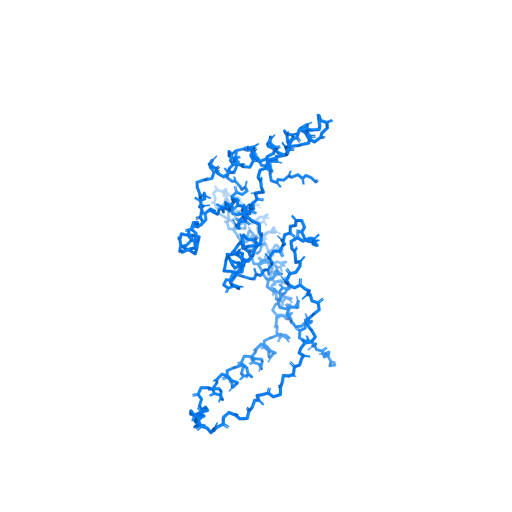32 0.378 1.00 83.69 135 GLY A O 1
ATOM 1064 N N . ASN A 1 136 ? 7.256 -9.518 0.618 1.00 83.06 136 ASN A N 1
ATOM 1065 C CA . ASN A 1 136 ? 7.465 -9.744 -0.807 1.00 83.06 136 ASN A CA 1
ATOM 1066 C C . ASN A 1 136 ? 6.129 -9.807 -1.571 1.00 83.06 136 ASN A C 1
ATOM 1068 O O . ASN A 1 136 ? 5.027 -9.805 -1.001 1.00 83.06 136 ASN A O 1
ATOM 1072 N N . SER A 1 137 ? 6.221 -9.844 -2.900 1.00 78.50 137 SER A N 1
ATOM 1073 C CA . SER A 1 137 ? 5.062 -10.163 -3.733 1.00 78.50 137 SER A CA 1
ATOM 1074 C C . SER A 1 137 ? 4.501 -11.536 -3.343 1.00 78.50 137 SER A C 1
ATOM 1076 O O . SER A 1 137 ? 5.257 -12.475 -3.093 1.00 78.50 137 SER A O 1
ATOM 1078 N N . GLY A 1 138 ? 3.176 -11.637 -3.219 1.00 80.62 138 GLY A N 1
ATOM 1079 C CA . GLY A 1 138 ? 2.497 -12.861 -2.782 1.00 80.62 138 GLY A CA 1
ATOM 1080 C C . GLY A 1 138 ? 2.534 -13.144 -1.273 1.00 80.62 138 GLY A C 1
ATOM 1081 O O . GLY A 1 138 ? 1.939 -14.123 -0.838 1.00 80.62 138 GLY A O 1
ATOM 1082 N N . SER A 1 139 ? 3.145 -12.292 -0.441 1.00 85.81 139 SER A N 1
ATOM 1083 C CA . SER A 1 139 ? 3.188 -12.477 1.025 1.00 85.81 139 SER A CA 1
ATOM 1084 C C . SER A 1 139 ? 1.887 -12.102 1.757 1.00 85.81 139 SER A C 1
ATOM 1086 O O . SER A 1 139 ? 1.921 -11.793 2.941 1.00 85.81 139 SER A O 1
ATOM 1088 N N . ALA A 1 140 ? 0.747 -12.099 1.059 1.00 87.50 140 ALA A N 1
ATOM 1089 C CA . ALA A 1 140 ? -0.582 -11.830 1.621 1.00 87.50 140 ALA A CA 1
ATOM 1090 C C . ALA A 1 140 ? -0.751 -10.463 2.332 1.00 87.50 140 ALA A C 1
ATOM 1092 O O . ALA A 1 140 ? -1.591 -10.328 3.221 1.00 87.50 140 ALA A O 1
ATOM 1093 N N . LYS A 1 141 ? -0.001 -9.427 1.917 1.00 90.88 141 LYS A N 1
ATOM 1094 C CA . LYS A 1 141 ? -0.068 -8.067 2.496 1.00 90.88 141 LYS A CA 1
ATOM 1095 C C . LYS A 1 141 ? -1.485 -7.482 2.476 1.00 90.88 141 LYS A C 1
ATOM 1097 O O . LYS A 1 141 ? -2.004 -7.090 3.517 1.00 90.88 141 LYS A O 1
ATOM 1102 N N . SER A 1 142 ? -2.136 -7.494 1.313 1.00 90.06 142 SER A N 1
ATOM 1103 C CA . SER A 1 142 ? -3.490 -6.955 1.138 1.00 90.06 142 SER A CA 1
ATOM 1104 C C . SER A 1 142 ? -4.532 -7.763 1.929 1.00 90.06 142 SER A C 1
ATOM 1106 O O . SER A 1 142 ? -5.486 -7.201 2.468 1.00 90.06 142 SER A O 1
ATOM 1108 N N . SER A 1 143 ? -4.320 -9.075 2.095 1.00 90.44 143 SER A N 1
ATOM 1109 C CA . SER A 1 143 ? -5.159 -9.926 2.951 1.00 90.44 143 SER A CA 1
ATOM 1110 C C . SER A 1 143 ? -5.012 -9.575 4.432 1.00 90.44 143 SER A C 1
ATOM 1112 O O . SER A 1 143 ? -6.018 -9.480 5.132 1.00 90.44 143 SER A O 1
ATOM 1114 N N . LEU A 1 144 ? -3.786 -9.330 4.906 1.00 90.81 144 LEU A N 1
ATOM 1115 C CA . LEU A 1 144 ? -3.542 -8.887 6.280 1.00 90.81 144 LEU A CA 1
ATOM 1116 C C . LEU A 1 144 ? -4.149 -7.503 6.541 1.00 90.81 144 LEU A C 1
ATOM 1118 O O . LEU A 1 144 ? -4.797 -7.308 7.564 1.00 90.81 144 LEU A O 1
ATOM 1122 N N . ALA A 1 145 ? -4.004 -6.565 5.603 1.00 91.44 145 ALA A N 1
ATOM 1123 C CA . ALA A 1 145 ? -4.622 -5.243 5.698 1.00 91.44 145 ALA A CA 1
ATOM 1124 C C . ALA A 1 145 ? -6.158 -5.328 5.766 1.00 91.44 145 ALA A C 1
ATOM 1126 O O . ALA A 1 145 ? -6.789 -4.632 6.560 1.00 91.44 145 ALA A O 1
ATOM 1127 N N . THR A 1 146 ? -6.755 -6.227 4.979 1.00 91.12 146 THR A N 1
ATOM 1128 C CA . THR A 1 146 ? -8.198 -6.502 5.013 1.00 91.12 146 THR A CA 1
ATOM 1129 C C . THR A 1 146 ? -8.630 -7.061 6.371 1.00 91.12 146 THR A C 1
ATOM 1131 O O . THR A 1 146 ? -9.629 -6.616 6.935 1.00 91.12 146 THR A O 1
ATOM 1134 N N . TRP A 1 147 ? -7.868 -8.013 6.918 1.00 90.06 147 TRP A N 1
ATOM 1135 C CA . TRP A 1 147 ? -8.132 -8.577 8.241 1.00 90.06 147 TRP A CA 1
ATOM 1136 C C . TRP A 1 147 ? -8.033 -7.514 9.343 1.00 90.06 147 TRP A C 1
ATOM 1138 O O . TRP A 1 147 ? -8.939 -7.418 10.166 1.00 90.06 147 TRP A O 1
ATOM 1148 N N . LEU A 1 148 ? -6.997 -6.666 9.311 1.00 89.31 148 LEU A N 1
ATOM 1149 C CA . LEU A 1 148 ? -6.820 -5.557 10.256 1.00 89.31 148 LEU A CA 1
ATOM 1150 C C . LEU A 1 148 ? -7.982 -4.564 10.198 1.00 89.31 148 LEU A C 1
ATOM 1152 O O . LEU A 1 148 ? -8.511 -4.189 11.239 1.00 89.31 148 LEU A O 1
ATOM 1156 N N . ALA A 1 149 ? -8.415 -4.174 8.997 1.00 88.88 149 ALA A N 1
ATOM 1157 C CA . ALA A 1 149 ? -9.561 -3.285 8.835 1.00 88.88 149 ALA A CA 1
ATOM 1158 C C . ALA A 1 149 ? -10.835 -3.883 9.449 1.00 88.88 149 ALA A C 1
ATOM 1160 O O . ALA A 1 149 ? -11.556 -3.201 10.176 1.00 88.88 149 ALA A O 1
ATOM 1161 N N . GLY A 1 150 ? -11.081 -5.175 9.208 1.00 87.75 150 GLY A N 1
ATOM 1162 C CA . GLY A 1 150 ? -12.189 -5.902 9.821 1.00 87.75 150 GLY A CA 1
ATOM 1163 C C . GLY A 1 150 ? -12.092 -5.912 11.345 1.00 87.75 150 GLY A C 1
ATOM 1164 O O . GLY A 1 150 ? -13.051 -5.542 12.013 1.00 87.75 150 GLY A O 1
ATOM 1165 N N . HIS A 1 151 ? -10.928 -6.270 11.887 1.00 86.19 151 HIS A N 1
ATOM 1166 C CA . HIS A 1 151 ? -10.685 -6.355 13.328 1.00 86.19 151 HIS A CA 1
ATOM 1167 C C . HIS A 1 151 ? -10.870 -5.007 14.038 1.00 86.19 151 HIS A C 1
ATOM 1169 O O . HIS A 1 151 ? -11.579 -4.926 15.035 1.00 86.19 151 HIS A O 1
ATOM 1175 N N . LEU A 1 152 ? -10.315 -3.926 13.485 1.00 85.00 152 LEU A N 1
ATOM 1176 C CA . LEU A 1 152 ? -10.428 -2.577 14.054 1.00 85.00 152 LEU A CA 1
ATOM 1177 C C . LEU A 1 152 ? -11.850 -2.012 13.961 1.00 85.00 152 LEU A C 1
ATOM 1179 O O . LEU A 1 152 ? -12.317 -1.343 14.880 1.00 85.00 152 LEU A O 1
ATOM 1183 N N . SER A 1 153 ? -12.559 -2.299 12.867 1.00 84.31 153 SER A N 1
ATOM 1184 C CA . SER A 1 153 ? -13.930 -1.811 12.674 1.00 84.31 153 SER A CA 1
ATOM 1185 C C . SER A 1 153 ? -14.969 -2.489 13.579 1.00 84.31 153 SER A C 1
ATOM 1187 O O . SER A 1 153 ? -16.073 -1.967 13.728 1.00 84.31 153 SER A O 1
ATOM 1189 N N . GLN A 1 154 ? -14.634 -3.635 14.191 1.00 81.56 154 GLN A N 1
ATOM 1190 C CA . GLN A 1 154 ? -15.517 -4.336 15.132 1.00 81.56 154 GLN A CA 1
ATOM 1191 C C . GLN A 1 154 ? -15.650 -3.600 16.465 1.00 81.56 154 GLN A C 1
ATOM 1193 O O . GLN A 1 154 ? -16.744 -3.561 17.026 1.00 81.56 154 GLN A O 1
ATOM 1198 N N . SER A 1 155 ? -14.551 -3.041 16.978 1.00 74.38 155 SER A N 1
ATOM 1199 C CA . SER A 1 155 ? -14.546 -2.323 18.254 1.00 74.38 155 SER A CA 1
ATOM 1200 C C . SER A 1 155 ? -15.043 -0.888 18.100 1.00 74.38 155 SER A C 1
ATOM 1202 O O . SER A 1 155 ? -15.807 -0.420 18.940 1.00 74.38 155 SER A O 1
ATOM 1204 N N . ASN A 1 156 ? -14.672 -0.217 17.005 1.00 75.56 156 ASN A N 1
ATOM 1205 C CA . ASN A 1 156 ? -15.095 1.146 16.700 1.00 75.56 156 ASN A CA 1
ATOM 1206 C C . ASN A 1 156 ? -15.548 1.262 15.237 1.00 75.56 156 ASN A C 1
ATOM 1208 O O . ASN A 1 156 ? -14.724 1.096 14.334 1.00 75.56 156 ASN A O 1
ATOM 1212 N N . PRO A 1 157 ? -16.824 1.608 14.970 1.00 79.75 157 PRO A N 1
ATOM 1213 C CA . PRO A 1 157 ? -17.283 1.878 13.615 1.00 79.75 157 PRO A CA 1
ATOM 1214 C C . PRO A 1 157 ? -16.433 2.973 12.963 1.00 79.75 157 PRO A C 1
ATOM 1216 O O . PRO A 1 157 ? -16.368 4.103 13.444 1.00 79.75 157 PRO A O 1
ATOM 1219 N N . MET A 1 158 ? -15.773 2.631 11.860 1.00 85.88 158 MET A N 1
ATOM 1220 C CA . MET A 1 158 ? -14.889 3.530 11.123 1.00 85.88 158 MET A CA 1
ATOM 1221 C C . MET A 1 158 ? -15.089 3.357 9.625 1.00 85.88 158 MET A C 1
ATOM 1223 O O . MET A 1 158 ? -15.361 2.254 9.144 1.00 85.88 158 MET A O 1
ATOM 1227 N N . ALA A 1 159 ? -14.947 4.445 8.870 1.00 87.12 159 ALA A N 1
ATOM 1228 C CA . ALA A 1 159 ? -14.966 4.341 7.419 1.00 87.12 159 ALA A CA 1
ATOM 1229 C C . ALA A 1 159 ? -13.610 3.817 6.934 1.00 87.12 159 ALA A C 1
ATOM 1231 O O . ALA A 1 159 ? -12.570 4.415 7.215 1.00 87.12 159 ALA A O 1
ATOM 1232 N N . VAL A 1 160 ? -13.635 2.710 6.191 1.00 90.81 160 VAL A N 1
ATOM 1233 C CA . VAL A 1 160 ? -12.438 2.092 5.612 1.00 90.81 160 VAL A CA 1
ATOM 1234 C C . VAL A 1 160 ? -12.350 2.436 4.129 1.00 90.81 160 VAL A C 1
ATOM 1236 O O . VAL A 1 160 ? -13.288 2.178 3.368 1.00 90.81 160 VAL A O 1
ATOM 1239 N N . ILE A 1 161 ? -11.218 3.000 3.710 1.00 91.81 161 ILE A N 1
ATOM 1240 C CA . ILE A 1 161 ? -10.942 3.338 2.309 1.00 91.81 161 ILE A CA 1
ATOM 1241 C C . ILE A 1 161 ? -9.596 2.738 1.914 1.00 91.81 161 ILE A C 1
ATOM 1243 O O . ILE A 1 161 ? -8.589 2.992 2.569 1.00 91.81 161 ILE A O 1
ATOM 1247 N N . ALA A 1 162 ? -9.576 1.974 0.824 1.00 93.31 162 ALA A N 1
ATOM 1248 C CA . ALA A 1 162 ? -8.353 1.456 0.226 1.00 93.31 162 ALA A CA 1
ATOM 1249 C C . ALA A 1 162 ? -7.936 2.308 -0.979 1.00 93.31 162 ALA A C 1
ATOM 1251 O O . ALA A 1 162 ? -8.711 2.509 -1.915 1.00 93.31 162 ALA A O 1
ATOM 1252 N N . LEU A 1 163 ? -6.705 2.802 -0.959 1.00 92.00 163 LEU A N 1
ATOM 1253 C CA . LEU A 1 163 ? -6.023 3.453 -2.068 1.00 92.00 163 LEU A CA 1
ATOM 1254 C C . LEU A 1 163 ? -5.098 2.408 -2.688 1.00 92.00 163 LEU A C 1
ATOM 1256 O O . LEU A 1 163 ? -4.066 2.081 -2.108 1.00 92.00 163 LEU A O 1
ATOM 1260 N N . ASP A 1 164 ? -5.501 1.848 -3.824 1.00 89.75 164 ASP A N 1
ATOM 1261 C CA . ASP A 1 164 ? -4.792 0.735 -4.457 1.00 89.75 164 ASP A CA 1
ATOM 1262 C C . ASP A 1 164 ? -4.833 0.870 -5.987 1.00 89.75 164 ASP A C 1
ATOM 1264 O O . ASP A 1 164 ? -5.888 0.633 -6.590 1.00 89.75 164 ASP A O 1
ATOM 1268 N N . PRO A 1 165 ? -3.705 1.204 -6.642 1.00 85.75 165 PRO A N 1
ATOM 1269 C CA . PRO A 1 165 ? -3.644 1.351 -8.093 1.00 85.75 165 PRO A CA 1
ATOM 1270 C C . PRO A 1 165 ? -3.858 0.034 -8.855 1.00 85.75 165 PRO A C 1
ATOM 1272 O O . PRO A 1 165 ? -4.213 0.073 -10.033 1.00 85.75 165 PRO A O 1
ATOM 1275 N N . HIS A 1 166 ? -3.660 -1.121 -8.213 1.00 84.25 166 HIS A N 1
ATOM 1276 C CA . HIS A 1 166 ? -3.856 -2.440 -8.824 1.00 84.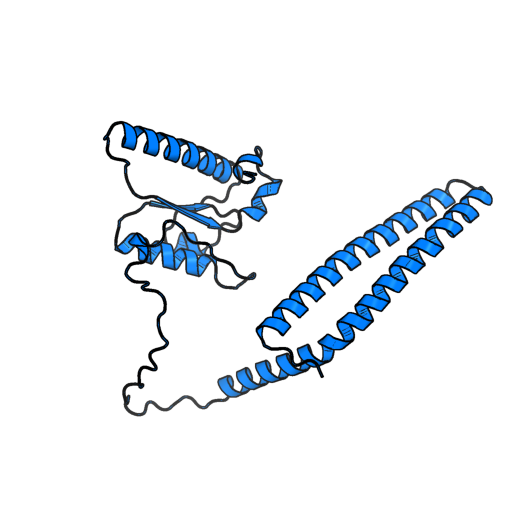25 166 HIS A CA 1
ATOM 1277 C C . HIS A 1 166 ? -5.296 -2.940 -8.701 1.00 84.25 166 HIS A C 1
ATOM 1279 O O . HIS A 1 166 ? -5.672 -3.885 -9.392 1.00 84.25 166 HIS A O 1
ATOM 1285 N N . PHE A 1 167 ? -6.110 -2.272 -7.877 1.00 79.19 167 PHE A N 1
ATOM 1286 C CA . PHE A 1 167 ? -7.520 -2.575 -7.669 1.00 79.19 167 PHE A CA 1
ATOM 1287 C C . PHE A 1 167 ? -7.761 -4.054 -7.320 1.00 79.19 167 PHE A C 1
ATOM 1289 O O . PHE A 1 167 ? -8.554 -4.739 -7.966 1.00 79.19 167 PHE A O 1
ATOM 1296 N N . ASN A 1 168 ? -7.062 -4.550 -6.297 1.00 81.56 168 ASN A N 1
ATOM 1297 C CA . ASN A 1 168 ? -7.142 -5.945 -5.877 1.00 81.56 168 ASN A CA 1
ATOM 1298 C C . ASN A 1 168 ? -8.583 -6.358 -5.507 1.00 81.56 168 ASN A C 1
ATOM 1300 O O . ASN A 1 168 ? -9.315 -5.635 -4.825 1.00 81.56 168 ASN A O 1
ATOM 1304 N N . ASP A 1 169 ? -8.985 -7.573 -5.895 1.00 83.50 169 ASP A N 1
ATOM 1305 C CA . ASP A 1 169 ? -10.347 -8.084 -5.664 1.00 83.50 169 ASP A CA 1
ATOM 1306 C C . ASP A 1 169 ? -10.694 -8.248 -4.173 1.00 83.50 169 ASP A C 1
ATOM 1308 O O . ASP A 1 169 ? -11.869 -8.203 -3.793 1.00 83.50 169 ASP A O 1
ATOM 1312 N N . CYS A 1 170 ? -9.683 -8.409 -3.309 1.00 86.00 170 CYS A N 1
ATOM 1313 C CA . CYS A 1 170 ? -9.873 -8.606 -1.871 1.00 86.00 170 CYS A CA 1
ATOM 1314 C C . CYS A 1 170 ? -10.643 -7.455 -1.212 1.00 86.00 170 CYS A C 1
ATOM 1316 O O . CYS A 1 170 ? -11.457 -7.707 -0.325 1.00 86.00 170 CYS A O 1
ATOM 1318 N N . TRP A 1 171 ? -10.467 -6.219 -1.690 1.00 90.69 171 TRP A N 1
ATOM 1319 C CA . TRP A 1 171 ? -11.183 -5.055 -1.165 1.00 90.69 171 TRP A CA 1
ATOM 1320 C C . TRP A 1 171 ? -12.683 -5.169 -1.401 1.00 90.69 171 TRP A C 1
ATOM 1322 O O . TRP A 1 171 ? -13.482 -5.001 -0.482 1.00 90.69 171 TRP A O 1
ATOM 1332 N N . LYS A 1 172 ? -13.069 -5.532 -2.628 1.00 86.56 172 LYS A N 1
ATOM 1333 C CA . LYS A 1 172 ? -14.472 -5.684 -3.012 1.00 86.56 172 LYS A CA 1
ATOM 1334 C C . LYS A 1 172 ? -15.130 -6.840 -2.263 1.00 86.56 172 LYS A C 1
ATOM 1336 O O . LYS A 1 172 ? -16.264 -6.698 -1.813 1.00 86.56 172 LYS A O 1
ATOM 1341 N N . LEU A 1 173 ? -14.422 -7.961 -2.112 1.00 87.50 173 LEU A N 1
ATOM 1342 C CA . LEU A 1 173 ? -14.906 -9.122 -1.356 1.00 87.50 173 LEU A CA 1
ATOM 1343 C C . LEU A 1 173 ? -15.157 -8.788 0.119 1.00 87.50 173 LEU A C 1
ATOM 1345 O O . LEU A 1 173 ? -16.111 -9.292 0.704 1.00 87.50 173 LEU A O 1
ATOM 1349 N N . ALA A 1 174 ? -14.343 -7.906 0.697 1.00 86.19 174 ALA A N 1
ATOM 1350 C CA . ALA A 1 174 ? -14.497 -7.423 2.065 1.00 86.19 174 ALA A CA 1
ATOM 1351 C C . ALA A 1 174 ? -15.460 -6.231 2.207 1.00 86.19 174 ALA A C 1
ATOM 1353 O O . ALA A 1 174 ? -15.579 -5.672 3.295 1.00 86.19 174 ALA A O 1
ATOM 1354 N N . ASN A 1 175 ? -16.142 -5.826 1.128 1.00 88.38 175 ASN A N 1
ATOM 1355 C CA . ASN A 1 175 ? -17.003 -4.641 1.088 1.00 88.38 175 ASN A CA 1
ATOM 1356 C C . ASN A 1 175 ? -16.277 -3.334 1.485 1.00 88.38 175 ASN A C 1
ATOM 1358 O O . ASN A 1 175 ? -16.880 -2.406 2.023 1.00 88.38 175 ASN A O 1
ATOM 1362 N N . ILE A 1 176 ? -14.973 -3.257 1.207 1.00 90.31 176 ILE A N 1
ATOM 1363 C CA . ILE A 1 176 ? -14.144 -2.068 1.407 1.00 90.31 176 ILE A CA 1
ATOM 1364 C C . ILE A 1 176 ? -14.172 -1.230 0.130 1.00 90.31 176 ILE A C 1
ATOM 1366 O O . ILE A 1 176 ? -13.986 -1.735 -0.980 1.00 90.31 176 ILE A O 1
ATOM 1370 N N . LYS A 1 177 ? -14.377 0.080 0.282 1.00 89.75 177 LYS A N 1
ATOM 1371 C CA . LYS A 1 177 ? -14.329 1.013 -0.843 1.00 89.75 177 LYS A CA 1
ATOM 1372 C C . LYS A 1 177 ? -12.885 1.162 -1.325 1.00 89.75 177 LYS A C 1
ATOM 1374 O O . LYS A 1 177 ? -12.059 1.713 -0.602 1.00 89.75 177 LYS A O 1
ATOM 1379 N N . SER A 1 178 ? -12.603 0.729 -2.552 1.00 91.56 178 SER A N 1
ATOM 1380 C CA . SER A 1 178 ? -11.298 0.895 -3.196 1.00 91.56 178 SER A CA 1
ATOM 1381 C C . SER A 1 178 ? -11.295 2.028 -4.228 1.00 91.56 178 SER A C 1
ATOM 1383 O O . SER A 1 178 ? -12.250 2.223 -4.986 1.00 91.56 178 SER A O 1
ATOM 1385 N N . ILE A 1 179 ? -10.199 2.782 -4.267 1.00 89.81 179 ILE A N 1
ATOM 1386 C CA . ILE A 1 179 ? -9.909 3.827 -5.248 1.00 89.81 179 ILE A CA 1
ATOM 1387 C C . ILE A 1 179 ? -8.634 3.410 -5.978 1.00 89.81 179 ILE A C 1
ATOM 1389 O O . ILE A 1 179 ? -7.576 3.342 -5.361 1.00 89.81 179 ILE A O 1
ATOM 1393 N N . GLY A 1 180 ? -8.739 3.135 -7.282 1.00 85.94 180 GLY A N 1
ATOM 1394 C CA . GLY A 1 180 ? -7.589 2.704 -8.093 1.00 85.94 180 GLY A CA 1
ATOM 1395 C C . GLY A 1 180 ? -7.169 3.649 -9.209 1.00 85.94 180 GLY A C 1
ATOM 1396 O O . GLY A 1 180 ? -6.070 3.523 -9.739 1.00 85.94 180 GLY A O 1
ATOM 1397 N N . LYS A 1 181 ? -8.007 4.624 -9.580 1.00 87.38 181 LYS A N 1
ATOM 1398 C CA . LYS A 1 181 ? -7.602 5.634 -10.566 1.00 87.38 181 LYS A CA 1
ATOM 1399 C C . LYS A 1 181 ? -6.617 6.597 -9.918 1.00 87.38 181 LYS A C 1
ATOM 1401 O O . LYS A 1 181 ? -6.933 7.175 -8.883 1.00 87.38 181 LYS A O 1
ATOM 1406 N N . ILE A 1 182 ? -5.469 6.800 -10.551 1.00 84.69 182 ILE A N 1
ATOM 1407 C CA . ILE A 1 182 ? -4.344 7.560 -9.989 1.00 84.69 182 ILE A CA 1
ATOM 1408 C C . ILE A 1 182 ? -4.760 8.985 -9.625 1.00 84.69 182 ILE A C 1
ATOM 1410 O O . ILE A 1 182 ? -4.489 9.435 -8.518 1.00 84.69 182 ILE A O 1
ATOM 1414 N N . GLU A 1 183 ? -5.512 9.661 -10.494 1.00 84.50 183 GLU A N 1
ATOM 1415 C CA . GLU A 1 183 ? -5.985 11.026 -10.240 1.00 84.50 183 GLU A CA 1
ATOM 1416 C C . GLU A 1 183 ? -6.956 11.086 -9.053 1.00 84.50 183 GLU A C 1
ATOM 1418 O O . GLU A 1 183 ? -7.023 12.084 -8.339 1.00 84.50 183 GLU A O 1
ATOM 1423 N N . GLN A 1 184 ? -7.720 10.014 -8.832 1.00 88.12 184 GLN A N 1
ATOM 1424 C CA . GLN A 1 184 ? -8.630 9.908 -7.694 1.00 88.12 184 GLN A CA 1
ATOM 1425 C C . GLN A 1 184 ? -7.883 9.566 -6.406 1.00 88.12 184 GLN A C 1
ATOM 1427 O O . GLN A 1 184 ? -8.284 10.043 -5.349 1.00 88.12 184 GLN A O 1
ATOM 1432 N N . ILE A 1 185 ? -6.809 8.773 -6.489 1.00 88.88 185 ILE A N 1
ATOM 1433 C CA . ILE A 1 185 ? -5.918 8.514 -5.355 1.00 88.88 185 ILE A CA 1
ATOM 1434 C C . ILE A 1 185 ? -5.255 9.828 -4.923 1.00 88.88 185 ILE A C 1
ATOM 1436 O O . ILE A 1 185 ? -5.303 10.169 -3.748 1.00 88.88 185 ILE A O 1
ATOM 1440 N N . GLU A 1 186 ? -4.728 10.611 -5.865 1.00 85.19 186 GLU A N 1
ATOM 1441 C CA . GLU A 1 186 ? -4.123 11.922 -5.590 1.00 85.19 186 GLU A CA 1
ATOM 1442 C C . GLU A 1 186 ? -5.134 12.903 -4.973 1.00 85.19 186 GLU A C 1
ATOM 1444 O O . GLU A 1 186 ? -4.860 13.539 -3.956 1.00 85.19 186 GLU A O 1
ATOM 1449 N N . ALA A 1 187 ? -6.346 12.983 -5.533 1.00 88.44 187 ALA A N 1
ATOM 1450 C CA . ALA A 1 187 ? -7.414 13.804 -4.966 1.00 88.44 187 ALA A CA 1
ATOM 1451 C C . ALA A 1 187 ? -7.817 13.350 -3.551 1.00 88.44 187 ALA A C 1
ATOM 1453 O O . ALA A 1 187 ? -8.088 14.190 -2.694 1.00 88.44 187 ALA A O 1
ATOM 1454 N N . ALA A 1 188 ? -7.839 12.038 -3.296 1.00 90.50 188 ALA A N 1
ATOM 1455 C CA . ALA A 1 188 ? -8.133 11.490 -1.977 1.00 90.50 188 ALA A CA 1
ATOM 1456 C C . ALA A 1 188 ? -7.031 11.826 -0.961 1.00 90.50 188 ALA A C 1
ATOM 1458 O O . ALA A 1 188 ? -7.357 12.216 0.154 1.00 90.50 188 ALA A O 1
ATOM 1459 N N . LEU A 1 189 ? -5.753 11.740 -1.343 1.00 89.25 189 LEU A N 1
ATOM 1460 C CA . LEU A 1 189 ? -4.627 12.124 -0.482 1.00 89.25 189 LEU A CA 1
ATOM 1461 C C . LEU A 1 189 ? -4.675 13.613 -0.116 1.00 89.25 189 LEU A C 1
ATOM 1463 O O . LEU A 1 189 ? -4.583 13.959 1.059 1.00 89.25 189 LEU A O 1
ATOM 1467 N N . ASN A 1 190 ? -4.919 14.490 -1.093 1.00 89.25 190 ASN A N 1
ATOM 1468 C CA . ASN A 1 190 ? -5.075 15.926 -0.841 1.00 89.25 190 ASN A CA 1
ATOM 1469 C C . ASN A 1 190 ? -6.272 16.232 0.069 1.00 89.25 190 ASN A C 1
ATOM 1471 O O . ASN A 1 190 ? -6.189 17.086 0.951 1.00 89.25 190 ASN A O 1
ATOM 1475 N N . TRP A 1 191 ? -7.384 15.517 -0.117 1.00 91.62 191 TRP A N 1
ATOM 1476 C CA . TRP A 1 191 ? -8.536 15.634 0.772 1.00 91.62 191 TRP A CA 1
ATOM 1477 C C . TRP A 1 191 ? -8.210 15.170 2.199 1.00 91.62 191 TRP A C 1
ATOM 1479 O O . TRP A 1 191 ? -8.602 15.842 3.148 1.00 91.62 191 TRP A O 1
ATOM 1489 N N . LEU A 1 192 ? -7.463 14.072 2.360 1.00 90.38 192 LEU A N 1
ATOM 1490 C CA . LEU A 1 192 ? -7.046 13.566 3.671 1.00 90.38 192 LEU A CA 1
ATOM 1491 C C . LEU A 1 192 ? -6.143 14.554 4.414 1.00 90.38 192 LEU A C 1
ATOM 1493 O O . LEU A 1 192 ? -6.317 14.726 5.617 1.00 90.38 192 LEU A O 1
ATOM 1497 N N . LEU A 1 193 ? -5.224 15.223 3.711 1.00 89.44 193 LEU A N 1
ATOM 1498 C CA . LEU A 1 193 ? -4.395 16.283 4.293 1.00 89.44 193 LEU A CA 1
ATOM 1499 C C . LEU A 1 193 ? -5.255 17.452 4.791 1.00 89.44 193 LEU A C 1
ATOM 1501 O O . LEU A 1 193 ? -5.153 17.839 5.951 1.00 89.44 193 LEU A O 1
ATOM 1505 N N . GLY A 1 194 ? -6.174 17.949 3.957 1.00 90.19 194 GLY A N 1
ATOM 1506 C CA . GLY A 1 194 ? -7.083 19.027 4.361 1.00 90.19 194 GLY A CA 1
ATOM 1507 C C . GLY A 1 194 ? -8.023 18.634 5.508 1.00 90.19 194 GLY A C 1
ATOM 1508 O O . GLY A 1 194 ? -8.313 19.445 6.384 1.00 90.19 194 GLY A O 1
ATOM 1509 N N . GLU A 1 195 ? -8.482 17.382 5.542 1.00 90.38 195 GLU A N 1
ATOM 1510 C CA . GLU A 1 195 ? -9.294 16.857 6.642 1.00 90.38 195 GLU A CA 1
ATOM 1511 C C . GLU A 1 195 ? -8.482 16.737 7.939 1.00 90.38 195 GLU A C 1
ATOM 1513 O O . GLU A 1 195 ? -9.021 17.007 9.014 1.00 90.38 195 GLU A O 1
ATOM 1518 N N . LEU A 1 196 ? -7.196 16.376 7.864 1.00 88.62 196 LEU A N 1
ATOM 1519 C CA . LEU A 1 196 ? -6.302 16.340 9.022 1.00 88.62 196 LEU A CA 1
ATOM 1520 C C . LEU A 1 196 ? -6.148 17.737 9.641 1.00 88.62 196 LEU A C 1
ATOM 1522 O O . LEU A 1 196 ? -6.344 17.890 10.849 1.00 88.62 196 LEU A O 1
ATOM 1526 N N . ASP A 1 197 ? -5.900 18.756 8.817 1.00 89.88 197 ASP A N 1
ATOM 1527 C CA . ASP A 1 197 ? -5.820 20.151 9.264 1.00 89.88 197 ASP A CA 1
ATOM 1528 C C . ASP A 1 197 ? -7.151 20.614 9.880 1.00 89.88 197 ASP A C 1
ATOM 1530 O O . ASP A 1 197 ? -7.192 21.100 11.013 1.00 89.88 197 ASP A O 1
ATOM 1534 N N . ALA A 1 198 ? -8.278 20.335 9.217 1.00 89.81 198 ALA A N 1
ATOM 1535 C CA . ALA A 1 198 ? -9.606 20.667 9.737 1.00 89.81 198 ALA A CA 1
ATOM 1536 C C . ALA A 1 198 ? -9.940 19.943 11.057 1.00 89.81 198 ALA A C 1
ATOM 1538 O O . ALA A 1 198 ? -10.734 20.429 11.870 1.00 89.81 198 ALA A O 1
ATOM 1539 N N . ARG A 1 199 ? -9.391 18.744 11.290 1.00 90.31 199 ARG A N 1
ATOM 1540 C CA . ARG A 1 199 ? -9.516 18.021 12.569 1.00 90.31 199 ARG A CA 1
ATOM 1541 C C . ARG A 1 199 ? -8.678 18.670 13.667 1.00 90.31 199 ARG A C 1
ATOM 1543 O O . ARG A 1 199 ? -9.153 18.749 14.802 1.00 90.31 199 ARG A O 1
ATOM 1550 N N . CYS A 1 200 ? -7.483 19.159 13.342 1.00 88.12 200 CYS A N 1
ATOM 1551 C CA . CYS A 1 200 ? -6.646 19.926 14.265 1.00 88.12 200 CYS A CA 1
ATOM 1552 C C . CYS A 1 200 ? -7.345 21.216 14.711 1.00 88.12 200 CYS A C 1
ATOM 1554 O O . CYS A 1 200 ? -7.434 21.469 15.915 1.00 88.12 200 CYS A O 1
ATOM 1556 N N . ASP A 1 201 ? -7.930 21.962 13.772 1.00 90.38 201 ASP A N 1
ATOM 1557 C CA . ASP A 1 201 ? -8.672 23.191 14.069 1.00 90.38 201 ASP A CA 1
ATOM 1558 C C . ASP A 1 201 ? -9.890 22.915 14.957 1.00 90.38 201 ASP A C 1
ATOM 1560 O O . ASP A 1 201 ? -10.053 23.530 16.012 1.00 90.38 201 ASP A O 1
ATOM 1564 N N . ARG A 1 202 ? -10.709 21.910 14.608 1.00 90.62 202 ARG A N 1
ATOM 1565 C CA . ARG A 1 202 ? -11.866 21.503 15.427 1.00 90.62 202 ARG A CA 1
ATOM 1566 C C . ARG A 1 202 ? -11.461 21.133 16.848 1.00 90.62 202 ARG A C 1
ATOM 1568 O O . ARG A 1 202 ? -12.141 21.532 17.793 1.00 90.62 202 ARG A O 1
ATOM 1575 N N . LYS A 1 203 ? -10.350 20.409 17.009 1.00 87.94 203 LYS A N 1
ATOM 1576 C CA . LYS A 1 203 ? -9.807 20.066 18.327 1.00 87.94 203 LYS A CA 1
ATOM 1577 C C . LYS A 1 203 ? -9.397 21.321 19.106 1.00 87.94 203 LYS A C 1
ATOM 1579 O O . LYS A 1 203 ? -9.708 21.407 20.292 1.00 87.94 203 LYS A O 1
ATOM 1584 N N . GLY A 1 204 ? -8.747 22.287 18.454 1.00 85.31 204 GLY A N 1
ATOM 1585 C CA . GLY A 1 204 ? -8.377 23.576 19.052 1.00 85.31 204 GLY A CA 1
ATOM 1586 C C . GLY A 1 204 ? -9.583 24.424 19.472 1.00 85.31 204 GLY A C 1
ATOM 1587 O O . GLY A 1 204 ? -9.546 25.087 20.504 1.00 85.31 204 GLY A O 1
ATOM 1588 N N . GLU 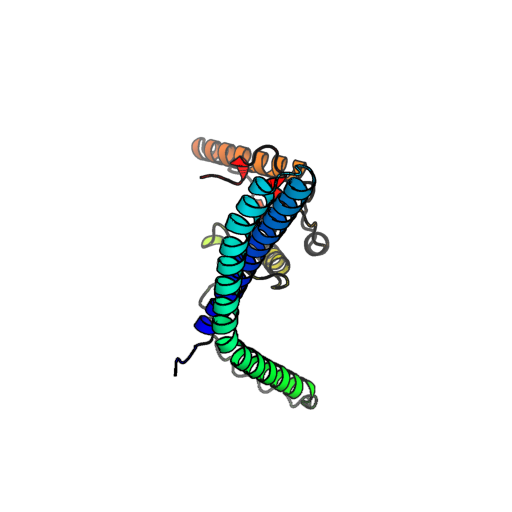A 1 205 ? -10.682 24.339 18.723 1.00 89.88 205 GLU A N 1
ATOM 1589 C CA . GLU A 1 205 ? -11.953 25.017 19.005 1.00 89.88 205 GLU A CA 1
ATOM 1590 C C . GLU A 1 205 ? -12.858 24.264 20.002 1.00 89.88 205 GLU A C 1
ATOM 1592 O O . GLU A 1 205 ? -13.957 24.729 20.311 1.00 89.88 205 GLU A O 1
ATOM 1597 N N . GLY A 1 206 ? -12.440 23.090 20.492 1.00 85.50 206 GLY A N 1
ATOM 1598 C CA . GLY A 1 206 ? -13.239 22.249 21.393 1.00 85.50 206 GLY A CA 1
ATOM 1599 C C . GLY A 1 206 ? -14.459 21.593 20.732 1.00 85.50 206 GLY A C 1
ATOM 1600 O O . GLY A 1 206 ? -15.392 21.182 21.424 1.00 85.50 206 GLY A O 1
ATOM 1601 N N . LYS A 1 207 ? -14.480 21.501 19.399 1.00 85.69 207 LYS A N 1
ATOM 1602 C CA . LYS A 1 207 ? -15.545 20.857 18.620 1.00 85.69 207 LYS A CA 1
ATOM 1603 C C . LYS A 1 207 ? -15.262 19.360 18.415 1.00 85.69 207 LYS A C 1
ATOM 1605 O O . LYS A 1 207 ? -14.104 18.939 18.441 1.00 85.69 207 LYS A O 1
ATOM 1610 N N . PRO A 1 208 ? -16.297 18.537 18.158 1.00 85.31 208 PRO A N 1
ATOM 1611 C CA . PRO A 1 208 ? -16.113 17.125 17.837 1.00 85.31 208 PRO A CA 1
ATOM 1612 C C . PRO A 1 208 ? -15.240 16.930 16.590 1.00 85.31 208 PRO A C 1
ATOM 1614 O O . PRO A 1 208 ? -15.479 17.551 15.553 1.00 85.31 208 PRO A O 1
ATOM 1617 N N . ILE A 1 209 ? -14.254 16.036 16.685 1.00 82.50 209 ILE A N 1
ATOM 1618 C CA . ILE A 1 209 ? -13.272 15.757 15.621 1.00 82.50 209 ILE A CA 1
ATOM 1619 C C . ILE A 1 209 ? -13.914 14.992 14.443 1.00 82.50 209 ILE A C 1
ATOM 1621 O O . ILE A 1 209 ? -13.443 15.085 13.311 1.00 82.50 209 ILE A O 1
ATOM 1625 N N . GLY A 1 210 ? -15.037 14.311 14.684 1.00 81.88 210 GLY A N 1
ATOM 1626 C CA . GLY A 1 210 ? -15.753 13.494 13.702 1.00 81.88 210 GLY A CA 1
ATOM 1627 C C . GLY A 1 210 ? -15.383 12.013 13.782 1.00 81.88 210 GLY A C 1
ATOM 1628 O O . GLY A 1 210 ? -14.641 11.599 14.672 1.00 81.88 210 GLY A O 1
ATOM 1629 N N . ASP A 1 211 ? -15.918 11.227 12.849 1.00 84.12 211 ASP A N 1
ATOM 1630 C CA . ASP A 1 211 ? -15.777 9.769 12.851 1.00 84.12 211 ASP A CA 1
ATOM 1631 C C . ASP A 1 211 ? -14.345 9.310 12.534 1.00 84.12 211 ASP A C 1
ATOM 1633 O O . ASP A 1 211 ? -13.564 9.990 11.847 1.00 84.12 211 ASP A O 1
ATOM 1637 N N . HIS A 1 212 ? -13.998 8.119 13.020 1.00 84.44 212 HIS A N 1
ATOM 1638 C CA . HIS A 1 212 ? -12.716 7.489 12.731 1.00 84.44 212 HIS A CA 1
ATOM 1639 C C . HIS A 1 212 ? -12.635 7.059 11.261 1.00 84.44 212 HIS A C 1
ATOM 1641 O O . HIS A 1 212 ? -13.589 6.536 10.679 1.00 84.44 212 HIS A O 1
ATOM 1647 N N . LEU A 1 213 ? -11.467 7.289 10.663 1.00 87.94 213 LEU A N 1
ATOM 1648 C CA . LEU A 1 213 ? -11.148 6.910 9.291 1.00 87.94 213 LEU A CA 1
ATOM 1649 C C . LEU A 1 213 ? -9.963 5.949 9.321 1.00 87.94 213 LEU A C 1
ATOM 1651 O O . LEU A 1 213 ? -8.963 6.237 9.976 1.00 87.94 213 LEU A O 1
ATOM 1655 N N . PHE A 1 214 ? -10.066 4.844 8.587 1.00 89.62 214 PHE A N 1
ATOM 1656 C CA . PHE A 1 214 ? -8.963 3.914 8.375 1.00 89.62 214 PHE A CA 1
ATOM 1657 C C . PHE A 1 214 ? -8.606 3.884 6.894 1.00 89.62 214 PHE A C 1
ATOM 1659 O O . PHE A 1 214 ? -9.394 3.448 6.050 1.00 89.62 214 PHE A O 1
ATOM 1666 N N . ILE A 1 215 ? -7.422 4.400 6.579 1.00 91.44 215 ILE A N 1
ATOM 1667 C CA . ILE A 1 215 ? -6.939 4.537 5.209 1.00 91.44 215 ILE A CA 1
ATOM 1668 C C . ILE A 1 215 ? -5.881 3.471 4.962 1.00 91.44 215 ILE A C 1
ATOM 1670 O O . ILE A 1 215 ? -4.871 3.414 5.659 1.00 91.44 215 ILE A O 1
ATOM 1674 N N . ILE A 1 216 ? -6.121 2.630 3.961 1.00 92.38 216 ILE A N 1
ATOM 1675 C CA . ILE A 1 216 ? -5.182 1.602 3.522 1.00 92.38 216 ILE A CA 1
ATOM 1676 C C . ILE A 1 216 ? -4.484 2.117 2.272 1.00 92.38 216 ILE A C 1
ATOM 1678 O O . ILE A 1 216 ? -5.137 2.421 1.279 1.00 92.38 216 ILE A O 1
ATOM 1682 N N . CYS A 1 217 ? -3.162 2.184 2.317 1.00 90.50 217 CYS A N 1
ATOM 1683 C CA . CYS A 1 217 ? -2.325 2.587 1.196 1.00 90.50 217 CYS A CA 1
ATOM 1684 C C . CYS A 1 217 ? -1.606 1.350 0.652 1.00 90.50 217 CYS A C 1
ATOM 1686 O O . CYS A 1 217 ? -0.587 0.951 1.213 1.00 90.50 217 CYS A O 1
ATOM 1688 N N . ASP A 1 218 ? -2.140 0.727 -0.402 1.00 88.94 218 ASP A N 1
ATOM 1689 C CA . ASP A 1 218 ? -1.529 -0.459 -1.012 1.00 88.94 218 ASP A CA 1
ATOM 1690 C C . ASP A 1 218 ? -0.687 -0.056 -2.226 1.00 88.94 218 ASP A C 1
ATOM 1692 O O . ASP A 1 218 ? -1.144 0.661 -3.115 1.00 88.94 218 ASP A O 1
ATOM 1696 N N . GLU A 1 219 ? 0.570 -0.495 -2.233 1.00 81.12 219 GLU A N 1
ATOM 1697 C CA . GLU A 1 219 ? 1.525 -0.326 -3.331 1.00 81.12 219 GLU A CA 1
ATOM 1698 C C . GLU A 1 219 ? 1.593 1.097 -3.946 1.00 81.12 219 GLU A C 1
ATOM 1700 O O . GLU A 1 219 ? 1.789 1.256 -5.153 1.00 81.12 219 GLU A O 1
ATOM 1705 N N . LEU A 1 220 ? 1.475 2.159 -3.131 1.00 72.56 220 LEU A N 1
ATOM 1706 C CA . LEU A 1 220 ? 1.497 3.555 -3.611 1.00 72.56 220 LEU A CA 1
ATOM 1707 C C . LEU A 1 220 ? 2.770 3.921 -4.386 1.00 72.56 220 LEU A C 1
ATOM 1709 O O . LEU A 1 220 ? 2.734 4.808 -5.240 1.00 72.56 220 LEU A O 1
ATOM 1713 N N . ASN A 1 221 ? 3.868 3.199 -4.152 1.00 72.75 221 ASN A N 1
ATOM 1714 C CA . ASN A 1 221 ? 5.103 3.338 -4.919 1.00 72.75 221 ASN A CA 1
ATOM 1715 C C . ASN A 1 221 ? 4.884 3.147 -6.428 1.00 72.75 221 ASN A C 1
ATOM 1717 O O . ASN A 1 221 ? 5.541 3.807 -7.228 1.00 72.75 221 ASN A O 1
ATOM 1721 N N . ALA A 1 222 ? 3.924 2.308 -6.831 1.00 70.19 222 ALA A N 1
ATOM 1722 C CA . ALA A 1 222 ? 3.562 2.114 -8.235 1.00 70.19 222 ALA A CA 1
ATOM 1723 C C . ALA A 1 222 ? 2.912 3.360 -8.874 1.00 70.19 222 ALA A C 1
ATOM 1725 O O . ALA A 1 222 ? 2.870 3.483 -10.100 1.00 70.19 222 ALA A O 1
ATOM 1726 N N . SER A 1 223 ? 2.417 4.289 -8.055 1.00 66.62 223 SER A N 1
ATOM 1727 C CA . SER A 1 223 ? 1.744 5.518 -8.486 1.00 66.62 223 SER A CA 1
ATOM 1728 C C . SER A 1 223 ? 2.651 6.753 -8.452 1.00 66.62 223 SER A C 1
ATOM 1730 O O . SER A 1 223 ? 2.311 7.752 -9.084 1.00 66.62 223 SER A O 1
ATOM 1732 N N . LEU A 1 224 ? 3.817 6.683 -7.793 1.00 69.00 224 LEU A N 1
ATOM 1733 C CA . LEU A 1 224 ? 4.731 7.819 -7.582 1.00 69.00 224 LEU A CA 1
ATOM 1734 C C . LEU A 1 224 ? 5.131 8.535 -8.877 1.00 69.00 224 LEU A C 1
ATOM 1736 O O . LEU A 1 224 ? 5.055 9.757 -8.968 1.00 69.00 224 LEU A O 1
ATOM 1740 N N . GLU A 1 225 ? 5.509 7.787 -9.915 1.00 62.97 225 GLU A N 1
ATOM 1741 C CA . GLU A 1 225 ? 5.947 8.390 -11.181 1.00 62.97 225 GLU A CA 1
ATOM 1742 C C . GLU A 1 225 ? 4.812 9.081 -11.952 1.00 62.97 225 GLU A C 1
ATOM 1744 O O . GLU A 1 225 ? 5.087 9.890 -12.843 1.00 62.97 225 GLU A O 1
ATOM 1749 N N . ARG A 1 226 ? 3.558 8.755 -11.612 1.00 64.06 226 ARG A N 1
ATOM 1750 C CA . ARG A 1 226 ? 2.339 9.144 -12.329 1.00 64.06 226 ARG A CA 1
ATOM 1751 C C . ARG A 1 226 ? 1.516 10.212 -11.608 1.00 64.06 226 ARG A C 1
ATOM 1753 O O . ARG A 1 226 ? 0.593 10.744 -12.222 1.00 64.06 226 ARG A O 1
ATOM 1760 N N . PHE A 1 227 ? 1.831 10.531 -10.352 1.00 70.56 227 PHE A N 1
ATOM 1761 C CA . PHE A 1 227 ? 1.222 11.669 -9.664 1.00 70.56 227 PHE A CA 1
ATOM 1762 C C . PHE A 1 227 ? 1.626 12.982 -10.330 1.00 70.56 227 PHE A C 1
ATOM 1764 O O . PHE A 1 227 ? 2.771 13.144 -10.764 1.00 70.56 227 PHE A O 1
ATOM 1771 N N . LYS A 1 228 ? 0.674 13.918 -10.428 1.00 67.19 228 LYS A N 1
ATOM 1772 C CA . LYS A 1 228 ? 0.962 15.256 -10.959 1.00 67.19 228 LYS A CA 1
ATOM 1773 C C . LYS A 1 228 ? 1.810 16.049 -9.977 1.00 67.19 228 LYS A C 1
ATOM 1775 O O . LYS A 1 228 ? 2.745 16.721 -10.409 1.00 67.19 228 LYS A O 1
ATOM 1780 N N . ASP A 1 229 ? 1.513 15.932 -8.688 1.00 67.00 229 ASP A N 1
ATOM 1781 C CA . ASP A 1 229 ? 2.333 16.468 -7.610 1.00 67.00 229 ASP A CA 1
ATOM 1782 C C . ASP A 1 229 ? 2.991 15.335 -6.813 1.00 67.00 229 ASP A C 1
ATOM 1784 O O . ASP A 1 229 ? 2.392 14.710 -5.937 1.00 67.00 229 ASP A O 1
ATOM 1788 N N . ARG A 1 230 ? 4.258 15.053 -7.134 1.00 60.59 230 ARG A N 1
ATOM 1789 C CA . ARG A 1 230 ? 5.046 14.002 -6.467 1.00 60.59 230 ARG A CA 1
ATOM 1790 C C . ARG A 1 230 ? 5.296 14.305 -4.989 1.00 60.59 230 ARG A C 1
ATOM 1792 O O . ARG A 1 230 ? 5.411 13.373 -4.195 1.00 60.59 230 ARG A O 1
ATOM 1799 N N . ASN A 1 231 ? 5.302 15.585 -4.609 1.00 64.06 231 ASN A N 1
ATOM 1800 C CA . ASN A 1 231 ? 5.600 16.023 -3.244 1.00 64.06 231 ASN A CA 1
ATOM 1801 C C . ASN A 1 231 ? 4.500 15.639 -2.240 1.00 64.06 231 ASN A C 1
ATOM 1803 O O . ASN A 1 231 ? 4.735 15.673 -1.037 1.00 64.06 231 ASN A O 1
ATOM 1807 N N . VAL A 1 232 ? 3.305 15.261 -2.713 1.00 61.25 232 VAL A N 1
ATOM 1808 C CA . VAL A 1 232 ? 2.201 14.799 -1.850 1.00 61.25 232 VAL A CA 1
ATOM 1809 C C . VAL A 1 232 ? 2.541 13.471 -1.162 1.00 61.25 232 VAL A C 1
ATOM 1811 O O . VAL A 1 232 ? 2.045 13.196 -0.073 1.00 61.25 232 VAL A O 1
ATOM 1814 N N . VAL A 1 233 ? 3.394 12.648 -1.780 1.00 56.84 233 VAL A N 1
ATOM 1815 C CA . VAL A 1 233 ? 3.855 11.366 -1.217 1.00 56.84 233 VAL A CA 1
ATOM 1816 C C . VAL A 1 233 ? 5.334 11.428 -0.835 1.00 56.84 233 VAL A C 1
ATOM 1818 O O . VAL A 1 233 ? 5.741 10.820 0.152 1.00 56.84 233 VAL A O 1
ATOM 1821 N N . GLU A 1 234 ? 6.134 12.202 -1.570 1.00 55.75 234 GLU A N 1
ATOM 1822 C CA . GLU A 1 234 ? 7.521 12.516 -1.228 1.00 55.75 234 GLU A CA 1
ATOM 1823 C C . GLU A 1 234 ? 7.574 13.724 -0.278 1.00 55.75 234 GLU A C 1
ATOM 1825 O O . GLU A 1 234 ? 8.001 14.813 -0.659 1.00 55.75 234 GLU A O 1
ATOM 1830 N N . SER A 1 235 ? 7.146 13.564 0.978 1.00 44.00 235 SER A N 1
ATOM 1831 C CA . SER A 1 235 ? 7.577 14.510 2.011 1.00 44.00 235 SER A CA 1
ATOM 1832 C C . SER A 1 235 ? 9.008 14.148 2.425 1.00 44.00 235 SER A C 1
ATOM 1834 O O . SER A 1 235 ? 9.224 13.060 2.957 1.00 44.00 235 SER A O 1
ATOM 1836 N N . THR A 1 236 ? 9.951 15.047 2.126 1.00 34.84 236 THR A N 1
ATOM 1837 C CA . THR A 1 236 ? 11.381 15.045 2.518 1.00 34.84 236 THR A CA 1
ATOM 1838 C C . THR A 1 236 ? 11.692 14.461 3.891 1.00 34.84 236 THR A C 1
ATOM 1840 O O . THR A 1 236 ? 10.963 14.804 4.848 1.00 34.84 236 THR A O 1
#